Protein AF-A0A074YU65-F1 (afdb_monomer_lite)

Structure (mmCIF, N/CA/C/O backbone):
data_AF-A0A074YU65-F1
#
_entry.id   AF-A0A074YU65-F1
#
loop_
_atom_site.group_PDB
_atom_site.id
_atom_site.type_symbol
_atom_site.label_atom_id
_atom_site.label_alt_id
_atom_site.label_comp_id
_atom_site.label_asym_id
_atom_site.label_entity_id
_atom_site.label_seq_id
_atom_site.pdbx_PDB_ins_code
_atom_site.Cartn_x
_atom_site.Cartn_y
_atom_site.Cartn_z
_atom_site.occupancy
_atom_site.B_iso_or_equiv
_atom_site.auth_seq_id
_atom_site.auth_comp_id
_atom_site.auth_asym_id
_atom_site.auth_atom_id
_atom_site.pdbx_PDB_model_num
ATOM 1 N N . MET A 1 1 ? -92.605 -32.908 1.014 1.00 46.62 1 MET A N 1
ATOM 2 C CA . MET A 1 1 ? -91.802 -33.351 2.169 1.00 46.62 1 MET A CA 1
ATOM 3 C C . MET A 1 1 ? -90.557 -32.497 2.225 1.00 46.62 1 MET A C 1
ATOM 5 O O . MET A 1 1 ? -89.731 -32.659 1.346 1.00 46.62 1 MET A O 1
ATOM 9 N N . VAL A 1 2 ? -90.511 -31.562 3.167 1.00 45.78 2 VAL A N 1
ATOM 10 C CA . VAL A 1 2 ? -89.407 -31.225 4.083 1.00 45.78 2 VAL A CA 1
ATOM 11 C C . VAL A 1 2 ? -90.044 -30.144 4.959 1.00 45.78 2 VAL A C 1
ATOM 13 O O . VAL A 1 2 ? -90.353 -29.062 4.471 1.00 45.78 2 VAL A O 1
ATOM 16 N N . GLU A 1 3 ? -90.408 -30.496 6.190 1.00 51.78 3 GLU A N 1
ATOM 17 C CA . GLU A 1 3 ? -90.856 -29.512 7.175 1.00 51.78 3 GLU A CA 1
ATOM 18 C C . GLU A 1 3 ? -89.625 -28.737 7.647 1.00 51.78 3 GLU A C 1
ATOM 20 O O . GLU A 1 3 ? -88.670 -29.331 8.154 1.00 51.78 3 GLU A O 1
ATOM 25 N N . ASP A 1 4 ? -89.637 -27.419 7.460 1.00 54.22 4 ASP A N 1
ATOM 26 C CA . ASP A 1 4 ? -88.612 -26.524 7.987 1.00 54.22 4 ASP A CA 1
ATOM 27 C C . ASP A 1 4 ? -88.711 -26.486 9.519 1.00 54.22 4 ASP A C 1
ATOM 29 O O . ASP A 1 4 ? -89.463 -25.711 10.114 1.00 54.22 4 ASP A O 1
ATOM 33 N N . ALA A 1 5 ? -87.948 -27.354 10.183 1.00 60.00 5 ALA A N 1
ATOM 34 C CA . ALA A 1 5 ? -87.788 -27.327 11.628 1.00 60.00 5 ALA A CA 1
ATOM 35 C C . ALA A 1 5 ? -86.933 -26.112 12.025 1.00 60.00 5 ALA A C 1
ATOM 37 O O . ALA A 1 5 ? -85.701 -26.156 12.027 1.00 60.00 5 ALA A O 1
ATOM 38 N N . ALA A 1 6 ? -87.592 -25.009 12.376 1.00 60.19 6 ALA A N 1
ATOM 39 C CA . ALA A 1 6 ? -86.934 -23.836 12.938 1.00 60.19 6 ALA A CA 1
ATOM 40 C C . ALA A 1 6 ? -86.351 -24.162 14.329 1.00 60.19 6 ALA A C 1
ATOM 42 O O . ALA A 1 6 ? -87.057 -24.184 15.339 1.00 60.19 6 ALA A O 1
ATOM 43 N N . VAL A 1 7 ? -85.040 -24.408 14.396 1.00 63.91 7 VAL A N 1
ATOM 44 C CA . VAL A 1 7 ? -84.309 -24.592 15.658 1.00 63.91 7 VAL A CA 1
ATOM 45 C C . VAL A 1 7 ? -84.061 -23.224 16.297 1.00 63.91 7 VAL A C 1
ATOM 47 O O . VAL A 1 7 ? -83.196 -22.460 15.873 1.00 63.91 7 VAL A O 1
ATOM 50 N N . VAL A 1 8 ? -84.818 -22.903 17.348 1.00 67.06 8 VAL A N 1
ATOM 51 C CA . VAL A 1 8 ? -84.633 -21.666 18.120 1.00 67.06 8 VAL A CA 1
ATOM 52 C C . VAL A 1 8 ? -83.452 -21.833 19.081 1.00 67.06 8 VAL A C 1
ATOM 54 O O . VAL A 1 8 ? -83.586 -22.376 20.179 1.00 67.06 8 VAL A O 1
ATOM 57 N N . VAL A 1 9 ? -82.279 -21.341 18.683 1.00 61.12 9 VAL A N 1
ATOM 58 C CA . VAL A 1 9 ? -81.085 -21.295 19.539 1.00 61.12 9 VAL A CA 1
ATOM 59 C C . VAL A 1 9 ? -81.229 -20.147 20.544 1.00 61.12 9 VAL A C 1
ATOM 61 O O . VAL A 1 9 ? -81.031 -18.978 20.219 1.00 61.12 9 VAL A O 1
ATOM 64 N N . ARG A 1 10 ? -81.584 -20.464 21.795 1.00 67.19 10 ARG A N 1
ATOM 65 C CA . ARG A 1 10 ? -81.585 -19.483 22.892 1.00 67.19 10 ARG A CA 1
ATOM 66 C C . ARG A 1 10 ? -80.172 -19.314 23.443 1.00 67.19 10 ARG A C 1
ATOM 68 O O . ARG A 1 10 ? -79.689 -20.168 24.185 1.00 67.19 10 ARG A O 1
ATOM 75 N N . TYR A 1 11 ? -79.542 -18.184 23.133 1.00 57.31 11 TYR A N 1
ATOM 76 C CA . TYR A 1 11 ? -78.283 -17.787 23.758 1.00 57.31 11 TYR A CA 1
ATOM 77 C C . TYR A 1 11 ? -78.518 -17.530 25.252 1.00 57.31 11 TYR A C 1
ATOM 79 O O . TYR A 1 11 ? -79.199 -16.577 25.634 1.00 57.31 11 TYR A O 1
ATOM 87 N N . ARG A 1 12 ? -77.988 -18.403 26.115 1.00 68.44 12 ARG A N 1
ATOM 88 C CA . ARG A 1 12 ? -77.924 -18.123 27.553 1.00 68.44 12 ARG A CA 1
ATOM 89 C C . ARG A 1 12 ? -76.677 -17.280 27.810 1.00 68.44 12 ARG A C 1
ATOM 91 O O . ARG A 1 12 ? -75.594 -17.706 27.410 1.00 68.44 12 ARG A O 1
ATOM 98 N N . PRO A 1 13 ? -76.798 -16.111 28.459 1.00 71.38 13 PRO A N 1
ATOM 99 C CA . PRO A 1 13 ? -75.630 -15.312 28.794 1.00 71.38 13 PRO A CA 1
ATOM 100 C C . PRO A 1 13 ? -74.706 -16.125 29.706 1.00 71.38 13 PRO A C 1
ATOM 102 O O . PRO A 1 13 ? -75.169 -16.792 30.639 1.00 71.38 13 PRO A O 1
ATOM 105 N N . LEU A 1 14 ? -73.405 -16.090 29.412 1.00 72.00 14 LEU A N 1
ATOM 106 C CA . LEU A 1 14 ? -72.375 -16.683 30.260 1.00 72.00 14 LEU A CA 1
ATOM 107 C C . LEU A 1 14 ? -72.505 -16.083 31.658 1.00 72.00 14 LEU A C 1
ATOM 109 O O . LEU A 1 14 ? -72.391 -14.871 31.841 1.00 72.00 14 LEU A O 1
ATOM 113 N N . LYS A 1 15 ? -72.791 -16.939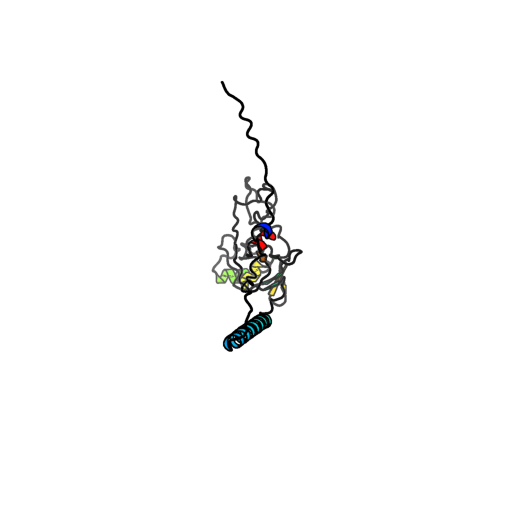 32.643 1.00 77.31 15 LYS A N 1
ATOM 114 C CA . LYS A 1 15 ? -72.835 -16.506 34.035 1.00 77.31 15 LYS A CA 1
ATOM 115 C C . LYS A 1 15 ? -71.437 -16.023 34.447 1.00 77.31 15 LYS A C 1
ATOM 117 O O . LYS A 1 15 ? -70.452 -16.650 34.051 1.00 77.31 15 LYS A O 1
ATOM 122 N N . PRO A 1 16 ? -71.340 -14.945 35.240 1.00 74.38 16 PRO A N 1
ATOM 123 C CA . PRO A 1 16 ? -70.058 -14.476 35.747 1.00 74.38 16 PRO A CA 1
ATOM 124 C C . PRO A 1 16 ? -69.417 -15.549 36.638 1.00 74.38 16 PRO A C 1
ATOM 126 O O . PRO A 1 16 ? -70.116 -16.374 37.232 1.00 74.38 16 PRO A O 1
ATOM 129 N N . ALA A 1 17 ? -68.085 -15.551 36.729 1.00 66.00 17 ALA A N 1
ATOM 130 C CA . ALA A 1 17 ? -67.323 -16.581 37.440 1.00 66.00 17 ALA A CA 1
ATOM 131 C C . ALA A 1 17 ? -67.736 -16.726 38.918 1.00 66.00 17 ALA A C 1
ATOM 133 O O . ALA A 1 17 ? -67.622 -17.809 39.488 1.00 66.00 17 ALA A O 1
ATOM 134 N N . GLU A 1 18 ? -68.269 -15.665 39.535 1.00 69.62 18 GLU A N 1
ATOM 135 C CA . GLU A 1 18 ? -68.795 -15.703 40.903 1.00 69.62 18 GLU A CA 1
ATOM 136 C C . GLU A 1 18 ? -70.017 -16.620 41.057 1.00 69.62 18 GLU A C 1
ATOM 138 O O . GLU A 1 18 ? -70.208 -17.204 42.120 1.00 69.62 18 GLU A O 1
ATOM 143 N N . ALA A 1 19 ? -70.818 -16.812 40.005 1.00 73.88 19 ALA A N 1
ATOM 144 C CA . ALA A 1 19 ? -72.044 -17.608 40.064 1.00 73.88 19 ALA A CA 1
ATOM 145 C C . ALA A 1 19 ? -71.796 -19.125 40.182 1.00 73.88 19 ALA A C 1
ATOM 147 O O . ALA A 1 19 ? -72.736 -19.875 40.443 1.00 73.88 19 ALA A O 1
ATOM 148 N N . PHE A 1 20 ? -70.555 -19.582 39.980 1.00 70.50 20 PHE A N 1
ATOM 149 C CA . PHE A 1 20 ? -70.154 -20.972 40.219 1.00 70.50 20 PHE A CA 1
ATOM 150 C C . PHE A 1 20 ? -69.934 -21.280 41.706 1.00 70.50 20 PHE A C 1
ATOM 152 O O . PHE A 1 20 ? -69.980 -22.444 42.099 1.00 70.50 20 PHE A O 1
ATOM 159 N N . PHE A 1 21 ? -69.725 -20.260 42.542 1.00 71.62 21 PHE A N 1
ATOM 160 C CA . PHE A 1 21 ? -69.411 -20.427 43.957 1.00 71.62 21 PHE A CA 1
ATOM 161 C C . PHE A 1 21 ? -70.602 -20.005 44.824 1.00 71.62 21 PHE A C 1
ATOM 163 O O . PHE A 1 21 ? -70.670 -18.873 45.297 1.00 71.62 21 PHE A O 1
ATOM 170 N N . LEU A 1 22 ? -71.529 -20.942 45.062 1.00 72.12 22 LEU A N 1
ATOM 171 C CA . LEU A 1 22 ? -72.760 -20.745 45.855 1.00 72.12 22 LEU A CA 1
ATOM 172 C C . LEU A 1 22 ? -72.525 -20.162 47.264 1.00 72.12 22 LEU A C 1
ATOM 174 O O . LEU A 1 22 ? -73.421 -19.532 47.819 1.00 72.12 22 LEU A O 1
ATOM 178 N N . HIS A 1 23 ? -71.328 -20.344 47.829 1.00 78.44 23 HIS A N 1
ATOM 179 C CA . HIS A 1 23 ? -70.959 -19.891 49.175 1.00 78.44 23 HIS A CA 1
ATOM 180 C C . HIS A 1 23 ? -69.737 -18.952 49.191 1.00 78.44 23 HIS A C 1
ATOM 182 O O . HIS A 1 23 ? -69.097 -18.788 50.225 1.00 78.44 23 HIS A O 1
ATOM 188 N N . GLY A 1 24 ? -69.411 -18.327 48.053 1.00 71.19 24 GLY A N 1
ATOM 189 C CA . GLY A 1 24 ? -68.202 -17.513 47.892 1.00 71.19 24 GLY A CA 1
ATOM 190 C C . GLY A 1 24 ? -66.977 -18.340 47.487 1.00 71.19 24 GLY A C 1
ATOM 191 O O . GLY A 1 24 ? -66.940 -19.561 47.646 1.00 71.19 24 GLY A O 1
ATOM 192 N N . ARG A 1 25 ? -65.975 -17.681 46.888 1.00 70.31 25 ARG A N 1
ATOM 193 C CA . ARG A 1 25 ? -64.744 -18.358 46.449 1.00 70.31 25 ARG A CA 1
ATOM 194 C C . ARG A 1 25 ? -64.008 -18.906 47.680 1.00 70.31 25 ARG A C 1
ATOM 196 O O . ARG A 1 25 ? -63.856 -18.157 48.647 1.00 70.31 25 ARG A O 1
ATOM 203 N N . PRO A 1 26 ? -63.511 -20.156 47.663 1.00 69.19 26 PRO A N 1
ATOM 204 C CA . PRO A 1 26 ? -62.623 -20.614 48.719 1.00 69.19 26 PRO A CA 1
ATOM 205 C C . PRO A 1 26 ? -61.408 -19.681 48.763 1.00 69.19 26 PRO A C 1
ATOM 207 O O . PRO A 1 26 ? -60.791 -19.410 47.730 1.00 69.19 26 PRO A O 1
ATOM 210 N N . LEU A 1 27 ? -61.085 -19.170 49.954 1.00 65.81 27 LEU A N 1
ATOM 211 C CA . LEU A 1 27 ? -59.876 -18.391 50.230 1.00 65.81 27 LEU A CA 1
ATOM 212 C C . LEU A 1 27 ? -58.661 -19.326 50.170 1.00 65.81 27 LEU A C 1
ATOM 214 O O . LEU A 1 27 ? -58.024 -19.625 51.175 1.00 65.81 27 LEU A O 1
ATOM 218 N N . VAL A 1 28 ? -58.359 -19.838 48.980 1.00 63.03 28 VAL A N 1
ATOM 219 C CA . VAL A 1 28 ? -57.058 -20.427 48.692 1.00 63.03 28 VAL A CA 1
ATOM 220 C C . VAL A 1 28 ? -56.138 -19.231 48.525 1.00 63.03 28 VAL A C 1
ATOM 222 O O . VAL A 1 28 ? -56.114 -18.619 47.458 1.00 63.03 28 VAL A O 1
ATOM 225 N N . ASP A 1 29 ? -55.455 -18.833 49.602 1.00 60.56 29 ASP A N 1
ATOM 226 C CA . ASP A 1 29 ? -54.340 -17.896 49.492 1.00 60.56 29 ASP A CA 1
ATOM 227 C C . ASP A 1 29 ? -53.373 -18.558 48.502 1.00 60.56 29 ASP A C 1
ATOM 229 O O . ASP A 1 29 ? -52.854 -19.639 48.811 1.00 60.56 29 ASP A O 1
ATOM 233 N N . PRO A 1 30 ? -53.217 -18.036 47.266 1.00 61.94 30 PRO A N 1
ATOM 234 C CA . PRO A 1 30 ? -52.284 -18.637 46.331 1.00 61.94 30 PRO A CA 1
ATOM 235 C C . PRO A 1 30 ? -50.961 -18.672 47.074 1.00 61.94 30 PRO A C 1
ATOM 237 O O . PRO A 1 30 ? -50.603 -17.663 47.682 1.00 61.94 30 PRO A O 1
ATOM 240 N N . HIS A 1 31 ? -50.274 -19.817 47.095 1.00 58.62 31 HIS A N 1
ATOM 241 C CA . HIS A 1 31 ? -48.931 -19.906 47.655 1.00 58.62 31 HIS A CA 1
ATOM 242 C C . HIS A 1 31 ? -48.054 -18.902 46.904 1.00 58.62 31 HIS A C 1
ATOM 244 O O . HIS A 1 31 ? -47.426 -19.220 45.898 1.00 58.62 31 HIS A O 1
ATOM 250 N N . ARG A 1 32 ? -48.063 -17.645 47.356 1.00 55.44 32 ARG A N 1
ATOM 251 C CA . ARG A 1 32 ? -47.203 -16.600 46.842 1.00 55.44 32 ARG A CA 1
ATOM 252 C C . ARG A 1 32 ? -45.815 -17.121 47.170 1.00 55.44 32 ARG A C 1
ATOM 254 O O . ARG A 1 32 ? -45.601 -17.466 48.338 1.00 55.44 32 ARG A O 1
ATOM 261 N N . PRO A 1 33 ? -44.894 -17.222 46.200 1.00 54.19 33 PRO A N 1
ATOM 262 C CA . PRO A 1 33 ? -43.511 -17.535 46.501 1.00 54.19 33 PRO A CA 1
ATOM 263 C C . PRO A 1 33 ? -42.970 -16.374 47.337 1.00 54.19 33 PRO A C 1
ATOM 265 O O . PRO A 1 33 ? -42.464 -15.377 46.833 1.00 54.19 33 PRO A O 1
ATOM 268 N N . ARG A 1 34 ? -43.178 -16.452 48.649 1.00 57.53 34 ARG A N 1
ATOM 269 C CA . ARG A 1 34 ? -42.568 -15.566 49.620 1.00 57.53 34 ARG A CA 1
ATOM 270 C C . ARG A 1 34 ? -41.121 -16.024 49.659 1.00 57.53 34 ARG A C 1
ATOM 272 O O . ARG A 1 34 ? -40.844 -17.147 50.075 1.00 57.53 34 ARG A O 1
ATOM 279 N N . LEU A 1 35 ? -40.223 -15.183 49.152 1.00 56.47 35 LEU A N 1
ATOM 280 C CA . LEU A 1 35 ? -38.780 -15.327 49.320 1.00 56.47 35 LEU A CA 1
ATOM 281 C C . LEU A 1 35 ? -38.482 -15.246 50.819 1.00 56.47 35 LEU A C 1
ATOM 283 O O . LEU A 1 35 ? -38.211 -14.186 51.376 1.00 56.47 35 LEU A O 1
ATOM 287 N N . TYR A 1 36 ? -38.631 -16.374 51.499 1.00 57.34 36 TYR A N 1
ATOM 288 C CA . TYR A 1 36 ? -38.221 -16.523 52.874 1.00 57.34 36 TYR A CA 1
ATOM 289 C C . TYR A 1 36 ? -36.706 -16.677 52.860 1.00 57.34 36 TYR A C 1
ATOM 291 O O . TYR A 1 36 ? -36.207 -17.758 52.582 1.00 57.34 36 TYR A O 1
ATOM 299 N N . LEU A 1 37 ? -35.992 -15.612 53.219 1.00 58.91 37 LEU A N 1
ATOM 300 C CA . LEU A 1 37 ? -34.597 -15.644 53.682 1.00 58.91 37 LEU A CA 1
ATOM 301 C C . LEU A 1 37 ? -34.469 -16.425 55.011 1.00 58.91 37 LEU A C 1
ATOM 303 O O . LEU A 1 37 ? -33.847 -15.965 55.964 1.00 58.91 37 LEU A O 1
ATOM 307 N N . SER A 1 38 ? -35.141 -17.573 55.141 1.00 61.19 38 SER A N 1
ATOM 308 C CA . SER A 1 38 ? -35.258 -18.302 56.407 1.00 61.19 38 SER A CA 1
ATOM 309 C C . SER A 1 38 ? -34.053 -19.193 56.674 1.00 61.19 38 SER A C 1
ATOM 311 O O . SER A 1 38 ? -33.767 -19.504 57.831 1.00 61.19 38 SER A O 1
ATOM 313 N N . ARG A 1 39 ? -33.320 -19.602 55.630 1.00 69.44 39 ARG A N 1
ATOM 314 C CA . ARG A 1 39 ? -32.130 -20.439 55.773 1.00 69.44 39 ARG A CA 1
ATOM 315 C C . ARG A 1 39 ? -30.887 -19.564 55.766 1.00 69.44 39 ARG A C 1
ATOM 317 O O . ARG A 1 39 ? -30.697 -18.734 54.885 1.00 69.44 39 ARG A O 1
ATOM 324 N N . ARG A 1 40 ? -29.968 -19.823 56.703 1.00 71.81 40 ARG A N 1
ATOM 325 C CA . ARG A 1 40 ? -28.644 -19.163 56.758 1.00 71.81 40 ARG A CA 1
ATOM 326 C C . ARG A 1 40 ? -27.870 -19.268 55.432 1.00 71.81 40 ARG A C 1
ATOM 328 O O . ARG A 1 40 ? -27.032 -18.423 55.140 1.00 71.81 40 ARG A O 1
ATOM 335 N N . PHE A 1 41 ? -28.182 -20.286 54.630 1.00 77.25 41 PHE A N 1
ATOM 336 C CA . PHE A 1 41 ? -27.615 -20.504 53.303 1.00 77.25 41 PHE A CA 1
ATOM 337 C C . PHE A 1 41 ? -28.095 -19.496 52.246 1.00 77.25 41 PHE A C 1
ATOM 339 O O . PHE A 1 41 ? -27.316 -19.157 51.363 1.00 77.25 41 PHE A O 1
ATOM 346 N N . ASP A 1 42 ? -29.317 -18.963 52.352 1.00 77.38 42 ASP A N 1
ATOM 347 C CA . ASP A 1 42 ? -29.850 -17.986 51.388 1.00 77.38 42 ASP A CA 1
ATOM 348 C C . ASP A 1 42 ? -29.106 -16.649 51.493 1.00 77.38 42 ASP A C 1
ATOM 350 O O . ASP A 1 42 ? -28.812 -16.003 50.488 1.00 77.38 42 ASP A O 1
ATOM 354 N N . PHE A 1 43 ? -28.724 -16.265 52.716 1.00 80.62 43 PHE A N 1
ATOM 355 C CA . PHE A 1 43 ? -27.880 -15.096 52.960 1.00 80.62 43 PHE A CA 1
ATOM 356 C C . PHE A 1 43 ? -26.481 -15.275 52.354 1.00 80.62 43 PHE A C 1
ATOM 358 O O . PHE A 1 43 ? -25.996 -14.386 51.659 1.00 80.62 43 PHE A O 1
ATOM 365 N N . LEU A 1 44 ? -25.854 -16.442 52.556 1.00 83.94 44 LEU A N 1
ATOM 366 C CA . LEU A 1 44 ? -24.557 -16.761 51.948 1.00 83.94 44 LEU A CA 1
ATOM 367 C C . LEU A 1 44 ? -24.628 -16.759 50.416 1.00 83.94 44 LEU A C 1
ATOM 369 O O . LEU A 1 44 ? -23.705 -16.276 49.765 1.00 83.94 44 LEU A O 1
ATOM 373 N N . LEU A 1 45 ? -25.727 -17.253 49.844 1.00 86.69 45 LEU A N 1
ATOM 374 C CA . LEU A 1 45 ? -25.944 -17.276 48.401 1.00 86.69 45 LEU A CA 1
ATOM 375 C C . LEU A 1 45 ? -26.097 -15.861 47.825 1.00 86.69 45 LEU A C 1
ATOM 377 O O . LEU A 1 45 ? -25.453 -15.541 46.830 1.00 86.69 45 LEU A O 1
ATOM 381 N N . LEU A 1 46 ? -26.869 -14.985 48.477 1.00 87.50 46 LEU A N 1
ATOM 382 C CA . LEU A 1 46 ? -26.984 -13.578 48.076 1.00 87.50 46 LEU A CA 1
ATOM 383 C C . LEU A 1 46 ? -25.653 -12.829 48.190 1.00 87.50 46 LEU A C 1
ATOM 385 O O . LEU A 1 46 ? -25.290 -12.092 47.276 1.00 87.50 46 LEU A O 1
ATOM 389 N N . VAL A 1 47 ? -24.901 -13.046 49.273 1.00 90.00 47 VAL A N 1
ATOM 390 C CA . VAL A 1 47 ? -23.561 -12.464 49.447 1.00 90.00 47 VAL A CA 1
ATOM 391 C C . VAL A 1 47 ? -22.600 -12.976 48.372 1.00 90.00 47 VAL A C 1
ATOM 393 O O . VAL A 1 47 ? -21.847 -12.188 47.808 1.00 90.00 47 VAL A O 1
ATOM 396 N N . GLY A 1 48 ? -22.658 -14.267 48.033 1.00 92.19 48 GLY A N 1
ATOM 397 C CA . GLY A 1 48 ? -21.862 -14.863 46.960 1.00 92.19 48 GLY A CA 1
ATOM 398 C C . GLY A 1 48 ? -22.183 -14.273 45.586 1.00 92.19 48 GLY A C 1
ATOM 399 O O . GLY A 1 48 ? -21.267 -13.913 44.849 1.00 92.19 48 GLY A O 1
ATOM 400 N N . ILE A 1 49 ? -23.468 -14.094 45.264 1.00 93.25 49 ILE A N 1
ATOM 401 C CA . ILE A 1 49 ? -23.899 -13.421 44.029 1.00 93.25 49 ILE A CA 1
ATOM 402 C C . ILE A 1 49 ? -23.364 -11.988 43.998 1.00 93.25 49 ILE A C 1
ATOM 404 O O . ILE A 1 49 ? -22.784 -11.569 42.997 1.00 93.25 49 ILE A O 1
ATOM 408 N N . LEU A 1 50 ? -23.497 -11.252 45.100 1.00 95.25 50 LEU A N 1
ATOM 409 C CA . LEU A 1 50 ? -23.057 -9.863 45.182 1.00 95.25 50 LEU A CA 1
ATOM 410 C C . LEU A 1 50 ? -21.532 -9.744 45.029 1.00 95.25 50 LEU A C 1
ATOM 412 O O . LEU A 1 50 ? -21.061 -8.922 44.248 1.00 95.25 50 LEU A O 1
ATOM 416 N N . LEU A 1 51 ? -20.761 -10.624 45.674 1.00 96.00 51 LEU A N 1
ATOM 417 C CA . LEU A 1 51 ? -19.310 -10.726 45.486 1.00 96.00 51 LEU A CA 1
ATOM 418 C C . LEU A 1 51 ? -18.935 -11.077 44.043 1.00 96.00 51 LEU A C 1
ATOM 420 O O . LEU A 1 51 ? -18.027 -10.462 43.490 1.00 96.00 51 LEU A O 1
ATOM 424 N N . SER A 1 52 ? -19.640 -12.021 43.414 1.00 95.62 52 SER A N 1
ATOM 425 C CA . SER A 1 52 ? -19.384 -12.391 42.017 1.00 95.62 52 SER A CA 1
ATOM 426 C C . SER A 1 52 ? -19.637 -11.225 41.058 1.00 95.62 52 SER A C 1
ATOM 428 O O . SER A 1 52 ? -18.855 -10.994 40.138 1.00 95.62 52 SER A O 1
ATOM 430 N N . PHE A 1 53 ? -20.676 -10.428 41.320 1.00 96.50 53 PHE A N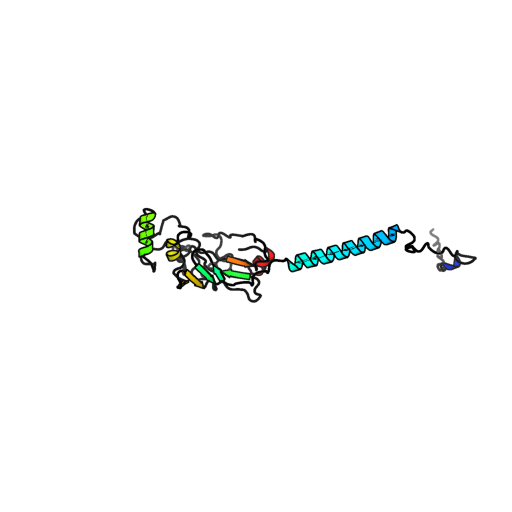 1
ATOM 431 C CA . PHE A 1 53 ? -21.005 -9.250 40.530 1.00 96.50 53 PHE A CA 1
ATOM 432 C C . PHE A 1 53 ? -19.958 -8.143 40.703 1.00 96.50 53 PHE A C 1
ATOM 434 O O . PHE A 1 53 ? -19.510 -7.551 39.723 1.00 96.50 53 PHE A O 1
ATOM 441 N N . MET A 1 54 ? -19.498 -7.915 41.936 1.00 96.81 54 MET A N 1
ATOM 442 C CA . MET A 1 54 ? -18.407 -6.978 42.216 1.00 96.81 54 MET A CA 1
ATOM 443 C C . MET A 1 54 ? -17.093 -7.416 41.559 1.00 96.81 54 MET A C 1
ATOM 445 O O . MET A 1 54 ? -16.390 -6.580 40.993 1.00 96.81 54 MET A O 1
ATOM 449 N N . ALA A 1 55 ? -16.777 -8.714 41.572 1.00 96.19 55 ALA A N 1
ATOM 450 C CA . ALA A 1 55 ? -15.604 -9.256 40.891 1.00 96.19 55 ALA A CA 1
ATOM 451 C C . ALA A 1 55 ? -15.695 -9.089 39.366 1.00 96.19 55 ALA A C 1
ATOM 453 O O . ALA A 1 55 ? -14.710 -8.708 38.736 1.00 96.19 55 ALA A O 1
ATOM 454 N N . LEU A 1 56 ? -16.875 -9.306 38.773 1.00 96.31 56 LEU A N 1
ATOM 455 C CA . LEU A 1 56 ? -17.117 -9.067 37.350 1.00 96.31 56 LEU A CA 1
ATOM 456 C C . LEU A 1 56 ? -16.913 -7.589 36.990 1.00 96.31 56 LEU A C 1
ATOM 458 O O . LEU A 1 56 ? -16.203 -7.287 36.034 1.00 96.31 56 LEU A O 1
ATOM 462 N N . LEU A 1 57 ? -17.481 -6.665 37.770 1.00 96.62 57 LEU A N 1
ATOM 463 C CA . LEU A 1 57 ? -17.292 -5.226 37.562 1.00 96.62 57 LEU A CA 1
ATOM 464 C C . LEU A 1 57 ? -15.820 -4.819 37.688 1.00 96.62 57 LEU A C 1
ATOM 466 O O . LEU A 1 57 ? -15.319 -4.081 36.841 1.00 96.62 57 LEU A O 1
ATOM 470 N N . ALA A 1 58 ? -15.117 -5.330 38.702 1.00 96.38 58 ALA A N 1
ATOM 471 C CA . ALA A 1 58 ? -13.689 -5.086 38.879 1.00 96.38 58 ALA A CA 1
ATOM 472 C C . ALA A 1 58 ? -12.868 -5.640 37.704 1.00 96.38 58 ALA A C 1
ATOM 474 O O . ALA A 1 58 ? -11.952 -4.972 37.232 1.00 96.38 58 ALA A O 1
ATOM 475 N N . HIS A 1 59 ? -13.218 -6.823 37.191 1.00 95.44 59 HIS A N 1
ATOM 476 C CA . HIS A 1 59 ? -12.561 -7.417 36.031 1.00 95.44 59 HIS A CA 1
ATOM 477 C C . HIS A 1 59 ? -12.800 -6.602 34.756 1.00 95.44 59 HIS A C 1
ATOM 479 O O . HIS A 1 59 ? -11.845 -6.290 34.054 1.00 95.44 59 HIS A O 1
ATOM 485 N N . VAL A 1 60 ? -14.042 -6.191 34.479 1.00 94.81 60 VAL A N 1
ATOM 486 C CA . VAL A 1 60 ? -14.367 -5.331 33.328 1.00 94.81 60 VAL A CA 1
ATOM 487 C C . VAL A 1 60 ? -13.627 -3.998 33.421 1.00 94.81 60 VAL A C 1
ATOM 489 O O . VAL A 1 60 ? -13.046 -3.553 32.434 1.00 94.81 60 VAL A O 1
ATOM 492 N N . LEU A 1 61 ? -13.588 -3.384 34.606 1.00 95.31 61 LEU A N 1
ATOM 493 C CA . LEU A 1 61 ? -12.837 -2.152 34.834 1.00 95.31 61 LEU A CA 1
ATOM 494 C C . LEU A 1 61 ? -11.340 -2.356 34.575 1.00 95.31 61 LEU A C 1
ATOM 496 O O . LEU A 1 61 ? -10.725 -1.548 33.886 1.00 95.31 61 LEU A O 1
ATOM 500 N N . LEU A 1 62 ? -10.761 -3.449 35.079 1.00 94.94 62 LEU A N 1
ATOM 501 C CA . LEU A 1 62 ? -9.357 -3.788 34.857 1.00 94.94 62 LEU A CA 1
ATOM 502 C C . LEU A 1 62 ? -9.069 -4.001 33.369 1.00 94.94 62 LEU A C 1
ATOM 504 O O . LEU A 1 62 ? -8.087 -3.461 32.868 1.00 94.94 62 LEU A O 1
ATOM 508 N N . VAL A 1 63 ? -9.932 -4.717 32.643 1.00 92.12 63 VAL A N 1
ATOM 509 C CA . VAL A 1 63 ? -9.815 -4.894 31.187 1.00 92.12 63 VAL A CA 1
ATOM 510 C C . VAL A 1 63 ? -9.840 -3.539 30.483 1.00 92.12 63 VAL A C 1
ATOM 512 O O . VAL A 1 63 ? -8.951 -3.265 29.690 1.00 92.12 63 VAL A O 1
ATOM 515 N N . ILE A 1 64 ? -10.787 -2.654 30.811 1.00 87.94 64 ILE A N 1
ATOM 516 C CA . ILE A 1 64 ? -10.877 -1.320 30.197 1.00 87.94 64 ILE A CA 1
ATOM 517 C C . ILE A 1 64 ? -9.620 -0.485 30.472 1.00 87.94 64 ILE A C 1
ATOM 519 O O . ILE A 1 64 ? -9.108 0.164 29.564 1.00 87.94 64 ILE A O 1
ATOM 523 N N . LEU A 1 65 ? -9.105 -0.517 31.704 1.00 89.00 65 LEU A N 1
ATOM 524 C CA . LEU A 1 65 ? -7.896 0.216 32.095 1.00 89.00 65 LEU A CA 1
ATOM 525 C C . LEU A 1 65 ? -6.617 -0.354 31.465 1.00 89.00 65 LEU A C 1
ATOM 527 O O . LEU A 1 65 ? -5.639 0.373 31.315 1.00 89.00 65 LEU A O 1
ATOM 531 N N . THR A 1 66 ? -6.617 -1.640 31.109 1.00 88.81 66 THR A N 1
ATOM 532 C CA . THR A 1 66 ? -5.479 -2.331 30.482 1.00 88.81 66 THR A CA 1
ATOM 533 C C . THR A 1 66 ? -5.591 -2.429 28.962 1.00 88.81 66 THR A C 1
ATOM 535 O O . THR A 1 66 ? -4.663 -2.931 28.325 1.00 88.81 66 THR A O 1
ATOM 538 N N . LEU A 1 67 ? -6.678 -1.928 28.357 1.00 80.56 67 LEU A N 1
ATOM 539 C CA . LEU A 1 67 ? -6.805 -1.861 26.904 1.00 80.56 67 LEU A CA 1
ATOM 540 C C . LEU A 1 67 ? -5.636 -1.044 26.331 1.00 80.56 67 LEU A C 1
ATOM 542 O O . LEU A 1 67 ? -5.400 0.086 26.772 1.00 80.56 67 LEU A O 1
ATOM 546 N N . PRO A 1 68 ? -4.908 -1.576 25.334 1.00 77.12 68 PRO A N 1
ATOM 547 C CA . PRO A 1 68 ? -3.867 -0.809 24.677 1.00 77.12 68 PRO A CA 1
ATOM 548 C C . PRO A 1 68 ? -4.492 0.430 24.037 1.00 77.12 68 PRO A C 1
ATOM 550 O O . PRO A 1 68 ? -5.540 0.354 23.390 1.00 77.12 68 PRO A O 1
ATOM 553 N N . ALA A 1 69 ? -3.839 1.580 24.203 1.00 76.31 69 ALA A N 1
ATOM 554 C CA . ALA A 1 69 ? -4.253 2.795 23.523 1.00 76.31 69 ALA A CA 1
ATOM 555 C C . ALA A 1 69 ? -4.242 2.541 22.009 1.00 76.31 69 ALA A C 1
ATOM 557 O O . ALA A 1 69 ? -3.193 2.271 21.422 1.00 76.31 69 ALA A O 1
ATOM 558 N N . THR A 1 70 ? -5.409 2.625 21.370 1.00 70.12 70 THR A N 1
ATOM 559 C CA . THR A 1 70 ? -5.488 2.556 19.911 1.00 70.12 70 THR A CA 1
ATOM 560 C C . THR A 1 70 ? -4.722 3.752 19.346 1.00 70.12 70 THR A C 1
ATOM 562 O O . THR A 1 70 ? -5.060 4.892 19.699 1.00 70.12 70 THR A O 1
ATOM 565 N N . PRO A 1 71 ? -3.692 3.543 18.507 1.00 70.81 71 PRO A N 1
ATOM 566 C CA . PRO A 1 71 ? -2.938 4.653 17.949 1.00 70.81 71 PRO A CA 1
ATOM 567 C C . PRO A 1 71 ? -3.880 5.556 17.151 1.00 70.81 71 PRO A C 1
ATOM 569 O O . PRO A 1 71 ? -4.807 5.086 16.488 1.00 70.81 71 PRO A O 1
ATOM 572 N N . LYS A 1 72 ? -3.649 6.872 17.214 1.00 75.69 72 LYS A N 1
ATOM 573 C CA . LYS A 1 72 ? -4.393 7.816 16.374 1.00 75.69 72 LYS A CA 1
ATOM 574 C C . LYS A 1 72 ? -4.157 7.446 14.912 1.00 75.69 72 LYS A C 1
ATOM 576 O O . LYS A 1 72 ? -3.021 7.195 14.515 1.00 75.69 72 LYS A O 1
ATOM 581 N N . SER A 1 73 ? -5.227 7.430 14.124 1.00 78.62 73 SER A N 1
ATOM 582 C CA . SER A 1 73 ? -5.166 7.122 12.698 1.00 78.62 73 SER A CA 1
ATOM 583 C C . SER A 1 73 ? -4.216 8.096 11.992 1.00 78.62 73 SER A C 1
ATOM 585 O O . SER A 1 73 ? -4.519 9.286 11.869 1.00 78.62 73 SER A O 1
ATOM 587 N N . SER A 1 74 ? -3.064 7.596 11.551 1.00 86.19 74 SER A N 1
ATOM 588 C CA . SER A 1 74 ? -2.102 8.352 10.752 1.00 86.19 74 SER A CA 1
ATOM 589 C C . SER A 1 74 ? -2.448 8.218 9.274 1.00 86.19 74 SER A C 1
ATOM 591 O O . SER A 1 74 ? -2.906 7.171 8.827 1.00 86.19 74 SER A O 1
ATOM 593 N N . ASN A 1 75 ? -2.233 9.279 8.504 1.00 89.50 75 ASN A N 1
ATOM 594 C CA . ASN A 1 75 ? -2.227 9.216 7.044 1.00 89.50 75 ASN A CA 1
ATOM 595 C C . ASN A 1 75 ? -0.839 8.880 6.472 1.00 89.50 75 ASN A C 1
ATOM 597 O O . ASN A 1 75 ? -0.709 8.741 5.260 1.00 89.50 75 ASN A O 1
ATOM 601 N N . TYR A 1 76 ? 0.178 8.756 7.325 1.00 90.06 76 TYR A N 1
ATOM 602 C CA . TYR A 1 76 ? 1.538 8.387 6.951 1.00 90.06 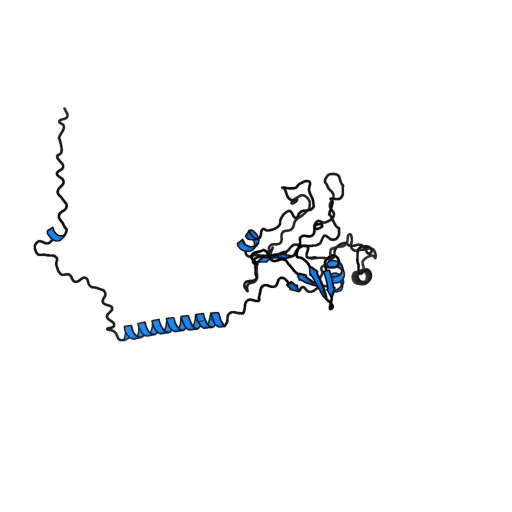76 TYR A CA 1
ATOM 603 C C . TYR A 1 76 ? 1.828 6.929 7.286 1.00 90.06 76 TYR A C 1
ATOM 605 O O . TYR A 1 76 ? 1.543 6.477 8.399 1.00 90.06 76 TYR A O 1
ATOM 613 N N . VAL A 1 77 ? 2.452 6.233 6.339 1.00 89.06 77 VAL A N 1
ATOM 614 C CA . VAL A 1 77 ? 2.999 4.886 6.505 1.00 89.06 77 VAL A CA 1
ATOM 615 C C . VAL A 1 77 ? 4.476 4.917 6.142 1.00 89.06 77 VAL A C 1
ATOM 617 O O . VAL A 1 77 ? 4.850 5.364 5.058 1.00 89.06 77 VAL A O 1
ATOM 620 N N . THR A 1 78 ? 5.314 4.428 7.048 1.00 87.81 78 THR A N 1
ATOM 621 C CA . THR A 1 78 ? 6.749 4.261 6.815 1.00 87.81 78 THR A CA 1
ATOM 622 C C . THR A 1 78 ? 7.007 2.849 6.305 1.00 87.81 78 THR A C 1
ATOM 624 O O . THR A 1 78 ? 6.690 1.871 6.978 1.00 87.81 78 THR A O 1
ATOM 627 N N . SER A 1 79 ? 7.568 2.751 5.103 1.00 84.19 79 SER A N 1
ATOM 628 C CA . SER A 1 79 ? 8.115 1.515 4.539 1.00 84.19 79 SER A CA 1
ATOM 629 C C . SER A 1 79 ? 9.641 1.501 4.675 1.00 84.19 79 SER A C 1
ATOM 631 O O . SER A 1 79 ? 10.236 2.473 5.137 1.00 84.19 79 SER A O 1
ATOM 633 N N . GLN A 1 80 ? 10.287 0.418 4.237 1.00 81.00 80 GLN A N 1
ATOM 634 C CA . GLN A 1 80 ? 11.753 0.325 4.208 1.00 81.00 80 GLN A CA 1
ATOM 635 C C . GLN A 1 80 ? 12.404 1.394 3.312 1.00 81.00 80 GLN A C 1
ATOM 637 O O . GLN A 1 80 ? 13.510 1.837 3.602 1.00 81.00 80 GLN A O 1
ATOM 642 N N . CYS A 1 81 ? 11.709 1.837 2.260 1.00 80.62 81 CYS A N 1
ATOM 643 C CA . CYS A 1 81 ? 12.247 2.778 1.277 1.00 80.62 81 CYS A CA 1
ATOM 644 C C . CYS A 1 81 ? 11.756 4.213 1.450 1.00 80.62 81 CYS A C 1
ATOM 646 O O . CYS A 1 81 ? 12.489 5.161 1.167 1.00 80.62 81 CYS A O 1
ATOM 648 N N . ALA A 1 82 ? 10.496 4.376 1.853 1.00 87.38 82 ALA A N 1
ATOM 649 C CA . ALA A 1 82 ? 9.813 5.657 1.782 1.00 87.38 82 ALA A CA 1
ATOM 650 C C . ALA A 1 82 ? 8.750 5.838 2.868 1.00 87.38 82 ALA A C 1
ATOM 652 O O . ALA A 1 82 ? 8.047 4.899 3.253 1.00 87.38 82 ALA A O 1
ATOM 653 N N . ASN A 1 83 ? 8.575 7.090 3.276 1.00 91.00 83 ASN A N 1
ATOM 654 C CA . ASN A 1 83 ? 7.406 7.578 3.986 1.00 91.00 83 ASN A CA 1
ATOM 655 C C . ASN A 1 83 ? 6.331 7.944 2.964 1.00 91.00 83 ASN A C 1
ATOM 657 O O . ASN A 1 83 ? 6.515 8.842 2.143 1.00 91.00 83 ASN A O 1
ATOM 661 N N . MET A 1 84 ? 5.201 7.254 3.015 1.00 91.50 84 MET A N 1
ATOM 662 C CA . MET A 1 84 ? 4.093 7.427 2.086 1.00 91.50 84 MET A CA 1
ATOM 663 C C . MET A 1 84 ? 2.939 8.122 2.785 1.00 91.50 84 MET A C 1
ATOM 665 O O . MET A 1 84 ? 2.496 7.685 3.845 1.00 91.50 84 MET A O 1
ATOM 669 N N . GLU A 1 85 ? 2.426 9.183 2.172 1.00 93.44 85 GLU A N 1
ATOM 670 C CA . GLU A 1 85 ? 1.245 9.884 2.653 1.00 93.44 85 GLU A CA 1
ATOM 671 C C . GLU A 1 85 ? 0.015 9.539 1.809 1.00 93.44 85 GLU A C 1
ATOM 673 O O . GLU A 1 85 ? -0.058 9.868 0.622 1.00 93.44 85 GLU A O 1
ATOM 678 N N . GLY A 1 86 ? -0.964 8.902 2.444 1.00 93.25 86 GLY A N 1
ATOM 679 C CA . GLY A 1 86 ? -2.248 8.552 1.854 1.00 93.25 86 GLY A CA 1
ATOM 680 C C . GLY A 1 86 ? -3.319 9.621 2.070 1.00 93.25 86 GLY A C 1
ATOM 681 O O . GLY A 1 86 ? -3.110 10.652 2.719 1.00 93.25 86 GLY A O 1
ATOM 682 N N . LEU A 1 87 ? -4.503 9.362 1.521 1.00 94.38 87 LEU A N 1
ATOM 683 C CA . LEU A 1 87 ? -5.685 10.204 1.670 1.00 94.38 87 LEU A CA 1
ATOM 684 C C . LEU A 1 87 ? -6.781 9.460 2.433 1.00 94.38 87 LEU A C 1
ATOM 686 O O . LEU A 1 87 ? -7.217 8.387 2.020 1.00 94.38 87 LEU A O 1
ATOM 690 N N . TRP A 1 88 ? -7.254 10.064 3.521 1.00 93.00 88 TRP A N 1
ATOM 691 C CA . TRP A 1 88 ? -8.478 9.633 4.188 1.00 93.00 88 TRP A CA 1
ATOM 692 C C . TRP A 1 88 ? -9.702 10.080 3.401 1.00 93.00 88 TRP A C 1
ATOM 694 O O . TRP A 1 88 ? -9.740 11.194 2.870 1.00 93.00 88 TRP A O 1
ATOM 704 N N . ASN A 1 89 ? -10.734 9.247 3.392 1.00 92.12 89 ASN A N 1
ATOM 705 C CA . ASN A 1 89 ? -12.045 9.688 2.955 1.00 92.12 89 ASN A CA 1
ATOM 706 C C . ASN A 1 89 ? -12.659 10.708 3.940 1.00 92.12 89 ASN A C 1
ATOM 708 O O . ASN A 1 89 ? -12.126 10.967 5.023 1.00 92.12 89 ASN A O 1
ATOM 712 N N . LYS A 1 90 ? -13.792 11.315 3.561 1.00 90.88 90 LYS A N 1
ATOM 713 C CA . LYS A 1 90 ? -14.437 12.390 4.345 1.00 90.88 90 LYS A CA 1
ATOM 714 C C . LYS A 1 90 ? -14.763 11.965 5.780 1.00 90.88 90 LYS A C 1
ATOM 716 O O . LYS A 1 90 ? -14.665 12.773 6.697 1.00 90.88 90 LYS A O 1
ATOM 721 N N . GLU A 1 91 ? -15.112 10.697 5.957 1.00 90.38 91 GLU A N 1
ATOM 722 C CA . GLU A 1 91 ? -15.505 10.097 7.234 1.00 90.38 91 GLU A CA 1
ATOM 723 C C . GLU A 1 91 ? -14.309 9.596 8.059 1.00 90.38 91 GLU A C 1
ATOM 725 O O . GLU A 1 91 ? -14.490 9.169 9.197 1.00 90.38 91 GLU A O 1
ATOM 730 N N . LYS A 1 92 ? -13.084 9.659 7.512 1.00 89.56 92 LYS A N 1
ATOM 731 C CA . LYS A 1 92 ? -11.844 9.146 8.119 1.00 89.56 92 LYS A CA 1
ATOM 732 C C . LYS A 1 92 ? -11.919 7.673 8.534 1.00 89.56 92 LYS A C 1
ATOM 734 O O . LYS A 1 92 ? -11.332 7.277 9.538 1.00 89.56 92 LYS A O 1
ATOM 739 N N . ASN A 1 93 ? -12.637 6.860 7.766 1.00 91.50 93 ASN A N 1
ATOM 740 C CA . ASN A 1 93 ? -12.793 5.428 8.023 1.00 91.50 93 ASN A CA 1
ATOM 741 C C . ASN A 1 93 ? -12.047 4.552 6.994 1.00 91.50 93 ASN A C 1
ATOM 743 O O . ASN A 1 93 ? -11.729 3.405 7.310 1.00 91.50 93 ASN A O 1
ATOM 747 N N . VAL A 1 94 ? -11.692 5.105 5.827 1.00 93.62 94 VAL A N 1
ATOM 748 C CA . VAL A 1 94 ? -10.896 4.442 4.781 1.00 93.62 94 VAL A CA 1
ATOM 749 C C . VAL A 1 94 ? -9.713 5.321 4.375 1.00 93.62 94 VAL A C 1
ATOM 751 O O . VAL A 1 94 ? -9.887 6.496 4.041 1.00 93.62 94 VAL A O 1
ATOM 754 N N . LEU A 1 95 ? -8.513 4.742 4.397 1.00 93.88 95 LEU A N 1
ATOM 755 C CA . LEU A 1 95 ? -7.257 5.348 3.957 1.00 93.88 95 LEU A CA 1
ATOM 756 C C . LEU A 1 95 ? -6.838 4.746 2.619 1.00 93.88 95 LEU A C 1
ATOM 758 O O . LEU A 1 95 ? -6.787 3.524 2.482 1.00 93.88 95 LEU A O 1
ATOM 762 N N . ARG A 1 96 ? -6.511 5.602 1.649 1.00 93.31 96 ARG A N 1
ATOM 763 C CA . ARG A 1 96 ? -6.099 5.189 0.305 1.00 93.31 96 ARG A CA 1
ATOM 764 C C . ARG A 1 96 ? -4.694 5.660 -0.034 1.00 93.31 96 ARG A C 1
ATOM 766 O O . ARG A 1 96 ? -4.349 6.819 0.213 1.00 93.31 96 ARG A O 1
ATOM 773 N N . PHE A 1 97 ? -3.929 4.776 -0.657 1.00 92.19 97 PHE A N 1
ATOM 774 C CA . PHE A 1 97 ? -2.643 5.060 -1.276 1.00 92.19 97 PHE A CA 1
ATOM 775 C C . PHE A 1 97 ? -2.731 4.709 -2.753 1.00 92.19 97 PHE A C 1
ATOM 777 O O . PHE A 1 97 ? -3.193 3.629 -3.105 1.00 92.19 97 PHE A O 1
ATOM 784 N N . TRP A 1 98 ? -2.289 5.628 -3.600 1.00 88.56 98 TRP A N 1
ATOM 785 C CA . TRP A 1 98 ? -2.375 5.479 -5.047 1.00 88.56 98 TRP A CA 1
ATOM 786 C C . TRP A 1 98 ? -0.997 5.342 -5.678 1.00 88.56 98 TRP A C 1
ATOM 788 O O . TRP A 1 98 ? -0.131 6.182 -5.415 1.00 88.56 98 TRP A O 1
ATOM 798 N N . ALA A 1 99 ? -0.849 4.370 -6.577 1.00 85.31 99 ALA A N 1
ATOM 799 C CA . ALA A 1 99 ? 0.357 4.052 -7.332 1.00 85.31 99 ALA A CA 1
ATOM 800 C C . ALA A 1 99 ? 1.599 3.860 -6.440 1.00 85.31 99 ALA A C 1
ATOM 802 O O . ALA A 1 99 ? 2.633 4.501 -6.631 1.00 85.31 99 ALA A O 1
ATOM 803 N N . VAL A 1 100 ? 1.481 2.985 -5.441 1.00 88.50 100 VAL A N 1
ATOM 804 C CA . VAL A 1 100 ? 2.603 2.533 -4.610 1.00 88.50 100 VAL A CA 1
ATOM 805 C C . VAL A 1 100 ? 3.463 1.571 -5.435 1.00 88.50 100 VAL A C 1
ATOM 807 O O . VAL A 1 100 ? 2.941 0.551 -5.884 1.00 88.50 100 VAL A O 1
ATOM 810 N N . PRO A 1 101 ? 4.757 1.844 -5.662 1.00 86.81 101 PRO A N 1
ATOM 811 C CA . PRO A 1 101 ? 5.606 0.952 -6.437 1.00 86.81 101 PRO A CA 1
ATOM 812 C C . PRO A 1 101 ? 5.901 -0.326 -5.645 1.00 86.81 101 PRO A C 1
ATOM 814 O O . PRO A 1 101 ? 6.329 -0.276 -4.491 1.00 86.81 101 PRO A O 1
ATOM 817 N N . TYR A 1 102 ? 5.678 -1.481 -6.274 1.00 86.25 102 TYR A N 1
ATOM 818 C CA . TYR A 1 102 ? 5.998 -2.789 -5.684 1.00 86.25 102 TYR A CA 1
ATOM 819 C C . TYR A 1 102 ? 7.273 -3.408 -6.271 1.00 86.25 102 TYR A C 1
ATOM 821 O O . TYR A 1 102 ? 7.842 -4.336 -5.693 1.00 86.25 102 TYR A O 1
ATOM 829 N N . ALA A 1 103 ? 7.718 -2.903 -7.421 1.00 86.38 103 ALA A N 1
ATOM 830 C CA . ALA A 1 103 ? 8.912 -3.342 -8.121 1.00 86.38 103 ALA A CA 1
ATOM 831 C C . ALA A 1 103 ? 9.588 -2.154 -8.808 1.00 86.38 103 ALA A C 1
ATOM 833 O O . ALA A 1 103 ? 8.980 -1.106 -9.026 1.00 86.38 103 ALA A O 1
ATOM 834 N N . VAL A 1 104 ? 10.856 -2.340 -9.158 1.00 84.50 104 VAL A N 1
ATOM 835 C CA . VAL A 1 104 ? 11.609 -1.370 -9.955 1.00 84.50 104 VAL A CA 1
ATOM 836 C C . VAL A 1 104 ? 11.040 -1.371 -11.372 1.00 84.50 104 VAL A C 1
ATOM 838 O O . VAL A 1 104 ? 10.968 -2.447 -11.978 1.00 84.50 104 VAL A O 1
ATOM 841 N N . PRO A 1 105 ? 10.630 -0.211 -11.910 1.00 80.94 105 PRO A N 1
ATOM 842 C CA . PRO A 1 105 ? 10.089 -0.142 -13.259 1.00 80.94 105 PRO A CA 1
ATOM 843 C C . PRO A 1 105 ? 11.138 -0.562 -14.306 1.00 80.94 105 PRO A C 1
ATOM 845 O O . PRO A 1 105 ? 12.338 -0.409 -14.070 1.00 80.94 105 PRO A O 1
ATOM 848 N N . PRO A 1 106 ? 10.720 -1.087 -15.472 1.00 82.62 106 PRO A N 1
ATOM 849 C CA . PRO A 1 106 ? 11.601 -1.467 -16.579 1.00 82.62 106 PRO A CA 1
ATOM 850 C C . PRO A 1 106 ? 12.179 -0.239 -17.311 1.00 82.62 106 PRO A C 1
ATOM 852 O O . PRO A 1 106 ? 11.998 -0.078 -18.512 1.00 82.62 106 PRO A O 1
ATOM 855 N N . VAL A 1 107 ? 12.874 0.629 -16.577 1.00 76.81 107 VAL A N 1
ATOM 856 C CA . VAL A 1 107 ? 13.404 1.914 -17.049 1.00 76.81 107 VAL A CA 1
ATOM 857 C C . VAL A 1 107 ? 14.705 1.766 -17.823 1.00 76.81 107 VAL A C 1
ATOM 859 O O . VAL A 1 107 ? 15.520 0.863 -17.589 1.00 76.81 107 VAL A O 1
ATOM 862 N N . THR A 1 108 ? 14.921 2.703 -18.737 1.00 77.31 108 THR A N 1
ATOM 863 C CA . THR A 1 108 ? 16.196 2.902 -19.422 1.00 77.31 108 THR A CA 1
ATOM 864 C C . THR A 1 108 ? 17.059 3.927 -18.690 1.00 77.31 108 THR A C 1
ATOM 866 O O . THR A 1 108 ? 16.582 4.750 -17.911 1.00 77.31 108 THR A O 1
ATOM 869 N N . LYS A 1 109 ? 18.365 3.916 -18.966 1.00 74.19 109 LYS A N 1
ATOM 870 C CA . LYS A 1 109 ? 19.337 4.826 -18.337 1.00 74.19 109 LYS A CA 1
ATOM 871 C C . LYS A 1 109 ? 19.016 6.318 -18.527 1.00 74.19 109 LYS A C 1
ATOM 873 O O . LYS A 1 109 ? 19.429 7.135 -17.712 1.00 74.19 109 LYS A O 1
ATOM 878 N N . ASN A 1 110 ? 18.299 6.669 -19.593 1.00 73.25 110 ASN A N 1
ATOM 879 C CA . ASN A 1 110 ? 17.935 8.054 -19.899 1.00 73.25 110 ASN A CA 1
ATOM 880 C C . ASN A 1 110 ? 16.689 8.531 -19.137 1.00 73.25 110 ASN A C 1
ATOM 882 O O . ASN A 1 110 ? 16.407 9.725 -19.137 1.00 73.25 110 ASN A O 1
ATOM 886 N N . GLU A 1 111 ? 15.939 7.614 -18.525 1.00 71.94 111 GLU A N 1
ATOM 887 C CA . GLU A 1 111 ? 14.665 7.891 -17.850 1.00 71.94 111 GLU A CA 1
ATOM 888 C C . GLU A 1 111 ? 14.816 7.998 -16.328 1.00 71.94 111 GLU A C 1
ATOM 890 O O . GLU A 1 111 ? 13.864 8.374 -15.654 1.00 71.94 111 GLU A O 1
ATOM 895 N N . VAL A 1 112 ? 15.992 7.682 -15.776 1.00 74.62 112 VAL A N 1
ATOM 896 C CA . VAL A 1 112 ? 16.240 7.722 -14.329 1.00 74.62 112 VAL A CA 1
ATOM 897 C C . VAL A 1 112 ? 16.947 9.002 -13.898 1.00 74.62 112 VAL A C 1
ATOM 899 O O . VAL A 1 112 ? 17.906 9.443 -14.536 1.00 74.62 112 VAL A O 1
ATOM 902 N N . SER A 1 113 ? 16.568 9.541 -12.739 1.00 73.81 113 SER A N 1
ATOM 903 C CA . SER A 1 113 ? 17.300 10.660 -12.129 1.00 73.81 113 SER A CA 1
ATOM 904 C C . SER A 1 113 ? 18.659 10.241 -11.552 1.00 73.81 113 SER A C 1
ATOM 906 O O . SER A 1 113 ? 19.553 11.073 -11.392 1.00 73.81 113 SER A O 1
ATOM 908 N N . PHE A 1 114 ? 18.846 8.945 -11.267 1.00 78.12 114 PHE A N 1
ATOM 909 C CA . PHE A 1 114 ? 20.048 8.396 -10.626 1.00 78.12 114 PHE A CA 1
ATOM 910 C C . PHE A 1 114 ? 20.726 7.312 -11.484 1.00 78.12 114 PHE A C 1
ATOM 912 O O . PHE A 1 114 ? 20.743 6.138 -11.106 1.00 78.12 114 PHE A O 1
ATOM 919 N N . PRO A 1 115 ? 21.345 7.676 -12.623 1.00 78.62 115 PRO A N 1
ATOM 920 C CA . PRO A 1 115 ? 21.977 6.708 -13.522 1.00 78.62 115 PRO A CA 1
ATOM 921 C C . PRO A 1 115 ? 23.153 5.963 -12.874 1.00 78.62 115 PRO A C 1
ATOM 923 O O . PRO A 1 115 ? 23.447 4.838 -13.263 1.00 78.62 115 PRO A O 1
ATOM 926 N N . HIS A 1 116 ? 23.806 6.553 -11.866 1.00 81.69 116 HIS A N 1
ATOM 927 C CA . HIS A 1 116 ? 24.897 5.903 -11.134 1.00 81.69 116 HIS A CA 1
ATOM 928 C C . HIS A 1 116 ? 24.441 4.652 -10.375 1.00 81.69 116 HIS A C 1
ATOM 930 O O . HIS A 1 116 ? 25.112 3.629 -10.438 1.00 81.69 116 HIS A O 1
ATOM 936 N N . VAL A 1 117 ? 23.256 4.706 -9.761 1.00 82.19 117 VAL A N 1
ATOM 937 C CA . VAL A 1 117 ? 22.671 3.574 -9.026 1.00 82.19 117 VAL A CA 1
ATOM 938 C C . VAL A 1 117 ? 22.367 2.408 -9.969 1.00 82.19 117 VAL A C 1
ATOM 940 O O . VAL A 1 117 ? 22.464 1.247 -9.578 1.00 82.19 117 VAL A O 1
ATOM 943 N N . MET A 1 118 ? 22.045 2.695 -11.236 1.00 80.88 118 MET A N 1
ATOM 944 C CA . MET A 1 118 ? 21.828 1.637 -12.221 1.00 80.88 118 MET A CA 1
ATOM 945 C C . MET A 1 118 ? 23.094 0.841 -12.535 1.00 80.88 118 MET A C 1
ATOM 947 O O . MET A 1 118 ? 22.993 -0.362 -12.752 1.00 80.88 118 MET A O 1
ATOM 951 N N . TYR A 1 119 ? 24.268 1.479 -12.541 1.00 82.06 119 TYR A N 1
ATOM 952 C CA . TYR A 1 119 ? 25.529 0.769 -12.769 1.00 82.06 119 TYR A CA 1
ATOM 953 C C . TYR A 1 119 ? 25.899 -0.143 -11.602 1.00 82.06 119 TYR A C 1
ATOM 955 O O . TYR A 1 119 ? 26.374 -1.255 -11.815 1.00 82.06 119 TYR A O 1
ATOM 963 N N . ASP A 1 120 ? 25.655 0.300 -10.368 1.00 82.69 120 ASP A N 1
ATOM 964 C CA . ASP A 1 120 ? 25.932 -0.513 -9.181 1.00 82.69 120 ASP A CA 1
ATOM 965 C C . ASP A 1 120 ? 25.084 -1.795 -9.196 1.00 82.69 120 ASP A C 1
ATOM 967 O O . ASP A 1 120 ? 25.574 -2.897 -8.935 1.00 82.69 120 ASP A O 1
ATOM 971 N N . ILE A 1 121 ? 23.816 -1.669 -9.596 1.00 80.56 121 ILE A N 1
ATOM 972 C CA . ILE A 1 121 ? 22.908 -2.802 -9.779 1.00 80.56 121 ILE A CA 1
ATOM 973 C C . ILE A 1 121 ? 23.333 -3.674 -10.968 1.00 80.56 121 ILE A C 1
ATOM 975 O O . ILE A 1 121 ? 23.352 -4.901 -10.833 1.00 80.56 121 ILE A O 1
ATOM 979 N N . SER A 1 122 ? 23.674 -3.087 -12.124 1.00 82.69 122 SER A N 1
ATOM 980 C CA . SER A 1 122 ? 24.071 -3.868 -13.304 1.00 82.69 122 SER A CA 1
ATOM 981 C C . SER A 1 122 ? 25.324 -4.696 -13.027 1.00 82.69 122 SER A C 1
ATOM 983 O O . SER A 1 122 ? 25.344 -5.887 -13.341 1.00 82.69 122 SER A O 1
ATOM 985 N N . ALA A 1 123 ? 26.302 -4.122 -12.323 1.00 83.56 123 ALA A N 1
ATOM 986 C CA . ALA A 1 123 ? 27.496 -4.820 -11.861 1.00 83.56 123 ALA A CA 1
ATOM 987 C C . ALA A 1 123 ? 27.169 -5.944 -10.862 1.00 83.56 123 ALA A C 1
ATOM 989 O O . ALA A 1 123 ? 27.681 -7.056 -10.989 1.00 83.56 123 ALA A O 1
ATOM 990 N N . LYS A 1 124 ? 26.286 -5.685 -9.888 1.00 83.62 124 LYS A N 1
ATOM 991 C CA . LYS A 1 124 ? 25.898 -6.653 -8.847 1.00 83.62 124 LYS A CA 1
ATOM 992 C C . LYS A 1 124 ? 25.150 -7.867 -9.407 1.00 83.62 124 LYS A C 1
ATOM 994 O O . LYS A 1 124 ? 25.340 -8.977 -8.914 1.00 83.62 124 LYS A O 1
ATOM 999 N N . TYR A 1 125 ? 24.322 -7.672 -10.432 1.00 78.19 125 TYR A N 1
ATOM 1000 C CA . TYR A 1 125 ? 23.466 -8.718 -11.007 1.00 78.19 125 TYR A CA 1
ATOM 1001 C C . TYR A 1 125 ? 23.913 -9.200 -12.394 1.00 78.19 125 TYR A C 1
ATOM 1003 O O . TYR A 1 125 ? 23.200 -9.980 -13.026 1.00 78.19 125 TYR A O 1
ATOM 1011 N N . ASN A 1 126 ? 25.099 -8.780 -12.847 1.00 81.56 126 ASN A N 1
ATOM 1012 C CA . ASN A 1 126 ? 25.673 -9.122 -14.150 1.00 81.56 126 ASN A CA 1
ATOM 1013 C C . ASN A 1 126 ? 24.702 -8.846 -15.318 1.00 81.56 126 ASN A C 1
ATOM 1015 O O . ASN A 1 126 ? 24.480 -9.688 -16.191 1.00 81.56 126 ASN A O 1
ATOM 1019 N N . LEU A 1 127 ? 24.066 -7.674 -15.280 1.00 80.94 127 LEU A N 1
ATOM 1020 C CA . LEU A 1 127 ? 23.131 -7.208 -16.302 1.00 80.94 127 LEU A CA 1
ATOM 1021 C C . LEU A 1 127 ? 23.880 -6.388 -17.352 1.00 80.94 127 LEU A C 1
ATOM 1023 O O . LEU A 1 127 ? 24.881 -5.741 -17.058 1.00 80.94 127 LEU A O 1
ATOM 1027 N N . THR A 1 128 ? 23.371 -6.379 -18.582 1.00 77.62 128 THR A N 1
ATOM 1028 C CA . THR A 1 128 ? 23.923 -5.531 -19.642 1.00 77.62 128 THR A CA 1
ATOM 1029 C C . THR A 1 128 ? 23.631 -4.060 -19.368 1.00 77.62 128 THR A C 1
ATOM 1031 O O . THR A 1 128 ? 22.488 -3.698 -19.079 1.00 77.62 128 THR A O 1
ATOM 1034 N N . ASP A 1 129 ? 24.633 -3.203 -19.546 1.00 65.94 129 ASP A N 1
ATOM 1035 C CA . ASP A 1 129 ? 24.471 -1.756 -19.439 1.00 65.94 129 ASP A CA 1
ATOM 1036 C C . ASP A 1 129 ? 23.548 -1.239 -20.553 1.00 65.94 129 ASP A C 1
ATOM 1038 O O . ASP A 1 129 ? 23.905 -1.207 -21.730 1.00 65.94 129 ASP A O 1
ATOM 1042 N N . GLY A 1 130 ? 22.326 -0.852 -20.188 1.00 68.00 130 GLY A N 1
ATOM 1043 C CA . GLY A 1 130 ? 21.329 -0.378 -21.155 1.00 68.00 130 GLY A CA 1
ATOM 1044 C C . GLY A 1 130 ? 19.937 -0.123 -20.579 1.00 68.00 130 GLY A C 1
ATOM 1045 O O . GLY A 1 130 ? 19.154 0.613 -21.177 1.00 68.00 130 GLY A O 1
ATOM 1046 N N . GLY A 1 131 ? 19.639 -0.669 -19.401 1.00 77.12 131 GLY A N 1
ATOM 1047 C CA . GLY A 1 131 ? 18.349 -0.521 -18.731 1.00 77.12 131 GLY A CA 1
ATOM 1048 C C . GLY A 1 131 ? 17.819 -1.853 -18.218 1.00 77.12 131 GLY A C 1
ATOM 1049 O O . GLY A 1 131 ? 18.447 -2.892 -18.407 1.00 77.12 131 GLY A O 1
ATOM 1050 N N . TYR A 1 132 ? 16.644 -1.824 -17.595 1.00 80.75 132 TYR A N 1
ATOM 1051 C CA . TYR A 1 132 ? 15.982 -3.024 -17.065 1.00 80.75 132 TYR A CA 1
ATOM 1052 C C . TYR A 1 132 ? 14.822 -3.513 -17.928 1.00 80.75 132 TYR A C 1
ATOM 1054 O O . TYR A 1 132 ? 14.097 -4.435 -17.547 1.00 80.75 132 TYR A O 1
ATOM 1062 N N . ARG A 1 133 ? 14.640 -2.927 -19.114 1.00 83.88 133 ARG A N 1
ATOM 1063 C CA . ARG A 1 133 ? 13.652 -3.410 -20.077 1.00 83.88 133 ARG A CA 1
ATOM 1064 C C . ARG A 1 133 ? 13.979 -4.854 -20.468 1.00 83.88 133 ARG A C 1
ATOM 1066 O O . ARG A 1 133 ? 15.135 -5.178 -20.721 1.00 83.88 133 ARG A O 1
ATOM 1073 N N . TRP A 1 134 ? 12.953 -5.704 -20.515 1.00 83.75 134 TRP A N 1
ATOM 1074 C CA . TRP A 1 134 ? 13.046 -7.147 -20.813 1.00 83.75 134 TRP A CA 1
ATOM 1075 C C . TRP A 1 134 ? 13.712 -8.018 -19.743 1.00 83.75 134 TRP A C 1
ATOM 1077 O O . TRP A 1 134 ? 13.818 -9.230 -19.931 1.00 83.75 134 TRP A O 1
ATOM 1087 N N . PHE A 1 135 ? 14.103 -7.445 -18.606 1.00 83.62 135 PHE A N 1
ATOM 1088 C CA . PHE A 1 135 ? 14.564 -8.219 -17.461 1.00 83.62 135 PHE A CA 1
ATOM 1089 C C . PHE A 1 135 ? 13.411 -8.559 -16.521 1.00 83.62 135 PHE A C 1
ATOM 1091 O O . PHE A 1 135 ? 12.366 -7.904 -16.491 1.00 83.62 135 PHE A O 1
ATOM 1098 N N . LYS A 1 136 ? 13.604 -9.618 -15.731 1.00 83.75 136 LYS A N 1
ATOM 1099 C CA . LYS A 1 136 ? 12.680 -9.958 -14.651 1.00 83.75 136 LYS A CA 1
ATOM 1100 C C . LYS A 1 136 ? 12.621 -8.793 -13.661 1.00 83.75 136 LYS A C 1
ATOM 1102 O O . LYS A 1 136 ? 13.657 -8.261 -13.272 1.00 83.75 136 LYS A O 1
ATOM 1107 N N . THR A 1 137 ? 11.411 -8.447 -13.229 1.00 80.38 137 THR A N 1
ATOM 1108 C CA . THR A 1 137 ? 11.184 -7.387 -12.243 1.00 80.38 137 THR A CA 1
ATOM 1109 C C . THR A 1 137 ? 11.959 -7.663 -10.962 1.00 80.38 137 THR A C 1
ATOM 1111 O O . THR A 1 137 ? 11.918 -8.779 -10.431 1.00 80.38 137 THR A O 1
ATOM 1114 N N . MET A 1 138 ? 12.618 -6.634 -10.448 1.00 77.31 138 MET A N 1
ATOM 1115 C CA . MET A 1 138 ? 13.359 -6.692 -9.195 1.00 77.31 138 MET A CA 1
ATOM 1116 C C . MET A 1 138 ? 12.508 -6.082 -8.093 1.00 77.31 138 MET A C 1
ATOM 1118 O O . MET A 1 138 ? 11.879 -5.035 -8.268 1.00 77.31 138 MET A O 1
ATOM 1122 N N . THR A 1 139 ? 12.446 -6.779 -6.965 1.00 73.94 139 THR A N 1
ATOM 1123 C CA . THR A 1 139 ? 11.737 -6.294 -5.786 1.00 73.94 139 THR A CA 1
ATOM 1124 C C . THR A 1 139 ? 12.506 -5.141 -5.149 1.00 73.94 139 THR A C 1
ATOM 1126 O O . THR A 1 139 ? 13.702 -4.973 -5.369 1.00 73.94 139 THR A O 1
ATOM 1129 N N . VAL A 1 140 ? 11.819 -4.383 -4.302 1.00 65.88 140 VAL A N 1
ATOM 1130 C CA . VAL A 1 140 ? 12.305 -3.135 -3.702 1.00 65.88 140 VAL A CA 1
ATOM 1131 C C . VAL A 1 140 ? 13.094 -3.287 -2.362 1.00 65.88 140 VAL A C 1
ATOM 1133 O O . VAL A 1 140 ? 13.347 -2.262 -1.742 1.00 65.88 140 VAL A O 1
ATOM 1136 N N . PRO A 1 141 ? 13.509 -4.471 -1.835 1.00 62.25 141 PRO A N 1
ATOM 1137 C CA . PRO A 1 141 ? 14.082 -4.525 -0.486 1.00 62.25 141 PRO A CA 1
ATOM 1138 C C . PRO A 1 141 ? 15.521 -3.994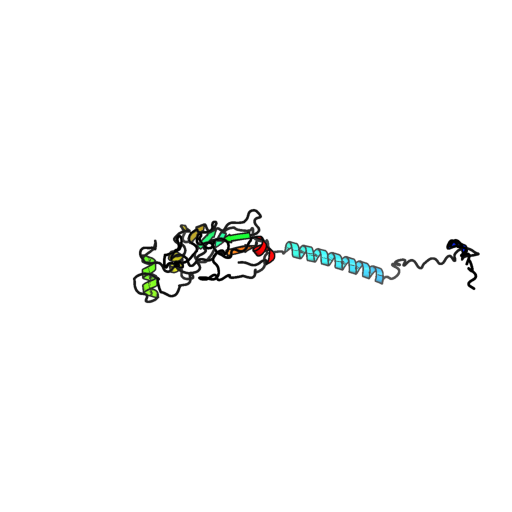 -0.395 1.00 62.25 141 PRO A C 1
ATOM 1140 O O . PRO A 1 141 ? 15.931 -3.614 0.701 1.00 62.25 141 PRO A O 1
ATOM 1143 N N . ASP A 1 142 ? 16.283 -3.935 -1.497 1.00 68.94 142 ASP A N 1
ATOM 1144 C CA . ASP A 1 142 ? 17.615 -3.317 -1.450 1.00 68.94 142 ASP A CA 1
ATOM 1145 C C . ASP A 1 142 ? 17.486 -1.793 -1.555 1.00 68.94 142 ASP A C 1
ATOM 1147 O O . ASP A 1 142 ? 16.726 -1.257 -2.367 1.00 68.94 142 ASP A O 1
ATOM 1151 N N . THR A 1 143 ? 18.281 -1.083 -0.757 1.00 73.12 143 THR A N 1
ATOM 1152 C CA . THR A 1 143 ? 18.288 0.385 -0.681 1.00 73.12 143 THR A CA 1
ATOM 1153 C C . THR A 1 143 ? 18.525 1.047 -2.036 1.00 73.12 143 THR A C 1
ATOM 1155 O O . THR A 1 143 ? 17.935 2.085 -2.317 1.00 73.12 143 THR A O 1
ATOM 1158 N N . GLU A 1 144 ? 19.342 0.432 -2.893 1.00 76.25 144 GLU A N 1
ATOM 1159 C CA . GLU A 1 144 ? 19.625 0.869 -4.267 1.00 76.25 144 GLU A CA 1
ATOM 1160 C C . GLU A 1 144 ? 18.340 0.919 -5.115 1.00 76.25 144 GLU A C 1
ATOM 1162 O O . GLU A 1 144 ? 18.066 1.898 -5.809 1.00 76.25 144 GLU A O 1
ATOM 1167 N N . TYR A 1 145 ? 17.482 -0.096 -4.988 1.00 79.19 145 TYR A N 1
ATOM 1168 C CA . TYR A 1 145 ? 16.222 -0.196 -5.724 1.00 79.19 145 TYR A CA 1
ATOM 1169 C C . TYR A 1 145 ? 15.158 0.792 -5.239 1.00 79.19 145 TYR A C 1
ATOM 1171 O O . TYR A 1 145 ? 14.280 1.185 -6.016 1.00 79.19 145 TYR A O 1
ATOM 1179 N N . CYS A 1 146 ? 15.246 1.255 -3.988 1.00 81.00 146 CYS A N 1
ATOM 1180 C CA . CYS A 1 146 ? 14.384 2.323 -3.483 1.00 81.00 146 CYS A CA 1
ATOM 1181 C C . CYS A 1 146 ? 14.540 3.616 -4.305 1.00 81.00 146 CYS A C 1
ATOM 1183 O O . CYS A 1 146 ? 13.550 4.300 -4.557 1.00 81.00 146 CYS A O 1
ATOM 1185 N N . PHE A 1 147 ? 15.763 3.945 -4.747 1.00 78.94 147 PHE A N 1
ATOM 1186 C CA . PHE A 1 147 ? 16.032 5.164 -5.526 1.00 78.94 147 PHE A CA 1
ATOM 1187 C C . PHE A 1 147 ? 15.425 5.127 -6.925 1.00 78.94 147 PHE A C 1
ATOM 1189 O O . PHE A 1 147 ? 15.080 6.170 -7.464 1.00 78.94 147 PHE A O 1
ATOM 1196 N N . LEU A 1 148 ? 15.279 3.934 -7.502 1.00 79.69 148 LEU A N 1
ATOM 1197 C CA . LEU A 1 148 ? 14.765 3.767 -8.860 1.00 79.69 148 LEU A CA 1
ATOM 1198 C C . LEU A 1 148 ? 13.243 3.591 -8.907 1.00 79.69 148 LEU A C 1
ATOM 1200 O O . LEU A 1 148 ? 12.632 3.807 -9.946 1.00 79.69 148 LEU A O 1
ATOM 1204 N N . SER A 1 149 ? 12.621 3.194 -7.795 1.00 81.44 149 SER A N 1
ATOM 1205 C CA . SER A 1 149 ? 11.178 2.926 -7.722 1.00 81.44 149 SER A CA 1
ATOM 1206 C C . SER A 1 149 ? 10.335 4.149 -7.347 1.00 81.44 149 SER A C 1
ATOM 1208 O O . SER A 1 149 ? 9.201 4.267 -7.804 1.00 81.44 149 SER A O 1
ATOM 1210 N N . TYR A 1 150 ? 10.862 5.063 -6.528 1.00 79.56 150 TYR A N 1
ATOM 1211 C CA . TYR A 1 150 ? 10.098 6.180 -5.954 1.00 79.56 150 TYR A CA 1
ATOM 1212 C C . TYR A 1 150 ? 10.381 7.554 -6.603 1.00 79.56 150 TYR A C 1
ATOM 1214 O O . TYR A 1 150 ? 9.918 8.570 -6.095 1.00 79.56 150 TYR A O 1
ATOM 1222 N N . ASP A 1 151 ? 11.085 7.606 -7.734 1.00 71.50 151 ASP A N 1
ATOM 1223 C CA . ASP A 1 151 ? 11.629 8.846 -8.321 1.00 71.50 151 ASP A CA 1
ATOM 1224 C C . ASP A 1 151 ? 10.556 9.903 -8.698 1.00 71.50 151 ASP A C 1
ATOM 1226 O O . ASP A 1 151 ? 10.631 11.059 -8.289 1.00 71.50 151 ASP A O 1
ATOM 1230 N N . ASP A 1 152 ? 9.476 9.508 -9.383 1.00 72.19 152 ASP A N 1
ATOM 1231 C CA . ASP A 1 152 ? 8.545 10.457 -10.031 1.00 72.19 152 ASP A CA 1
ATOM 1232 C C . ASP A 1 152 ? 7.597 11.233 -9.087 1.00 72.19 152 ASP A C 1
ATOM 1234 O O . ASP A 1 152 ? 7.002 12.243 -9.475 1.00 72.19 152 ASP A O 1
ATOM 1238 N N . ARG A 1 153 ? 7.377 10.760 -7.851 1.00 77.44 153 ARG A N 1
ATOM 1239 C CA . ARG A 1 153 ? 6.357 11.316 -6.921 1.00 77.44 153 ARG A CA 1
ATOM 1240 C C . ARG A 1 153 ? 6.869 11.592 -5.518 1.00 77.44 153 ARG A C 1
ATOM 1242 O O . ARG A 1 153 ? 6.081 11.927 -4.620 1.00 77.44 153 ARG A O 1
ATOM 1249 N N . CYS A 1 154 ? 8.165 11.428 -5.317 1.00 85.00 154 CYS A N 1
ATOM 1250 C CA . CYS A 1 154 ? 8.759 11.507 -4.004 1.00 85.00 154 CYS A CA 1
ATOM 1251 C C . CYS A 1 154 ? 9.871 12.535 -3.978 1.00 85.00 154 CYS A C 1
ATOM 1253 O O . CYS A 1 154 ? 10.550 12.799 -4.959 1.00 85.00 154 CYS A O 1
ATOM 1255 N N . ASN A 1 155 ? 10.043 13.134 -2.809 1.00 87.94 155 ASN A N 1
ATOM 1256 C CA . ASN A 1 155 ? 11.159 14.016 -2.540 1.00 87.94 155 ASN A CA 1
ATOM 1257 C C . ASN A 1 155 ? 12.083 13.321 -1.553 1.00 87.94 155 ASN A C 1
ATOM 1259 O O . ASN A 1 155 ? 11.638 12.903 -0.480 1.00 87.94 155 ASN A O 1
ATOM 1263 N N . PHE A 1 156 ? 13.363 13.231 -1.891 1.00 84.00 156 PHE A N 1
ATOM 1264 C CA . PHE A 1 156 ? 14.367 12.719 -0.974 1.00 84.00 156 PHE A CA 1
ATOM 1265 C C . PHE A 1 156 ? 14.756 13.812 0.029 1.00 84.00 156 PHE A C 1
ATOM 1267 O O . PHE A 1 156 ? 15.269 14.867 -0.350 1.00 84.00 156 PHE A O 1
ATOM 1274 N N . ARG A 1 157 ? 14.470 13.599 1.318 1.00 81.94 157 ARG A N 1
ATOM 1275 C CA . ARG A 1 157 ? 14.803 14.534 2.407 1.00 81.94 157 ARG A CA 1
ATOM 1276 C C . ARG A 1 157 ? 15.220 13.753 3.647 1.00 81.94 157 ARG A C 1
ATOM 1278 O O . ARG A 1 157 ? 14.637 12.721 3.951 1.00 81.94 157 ARG A O 1
ATOM 1285 N N . PHE A 1 158 ? 16.219 14.254 4.374 1.00 80.62 158 PHE A N 1
ATOM 1286 C CA . PHE A 1 158 ? 16.695 13.647 5.629 1.00 80.62 158 PHE A CA 1
ATOM 1287 C C . PHE A 1 158 ? 17.070 12.155 5.511 1.00 80.62 158 PHE A C 1
ATOM 1289 O O . PHE A 1 158 ? 16.872 11.387 6.446 1.00 80.62 158 PHE A O 1
ATOM 1296 N N . GLY A 1 159 ? 17.599 11.737 4.356 1.00 75.38 159 GLY A N 1
ATOM 1297 C CA . GLY A 1 159 ? 18.010 10.349 4.124 1.00 75.38 159 GLY A CA 1
ATOM 1298 C C . GLY A 1 159 ? 16.868 9.376 3.810 1.00 75.38 159 GLY A C 1
ATOM 1299 O O . GLY A 1 159 ? 17.109 8.174 3.791 1.00 75.38 159 GLY A O 1
ATOM 1300 N N . GLN A 1 160 ? 15.641 9.859 3.573 1.00 80.88 160 GLN A N 1
ATOM 1301 C CA . GLN A 1 160 ? 14.487 9.023 3.228 1.00 80.88 160 GLN A CA 1
ATOM 1302 C C . GLN A 1 160 ? 13.638 9.645 2.112 1.00 80.88 160 GLN A C 1
ATOM 1304 O O . GLN A 1 160 ? 13.515 10.868 1.987 1.00 80.88 160 GLN A O 1
ATOM 1309 N N . TRP A 1 161 ? 12.990 8.793 1.316 1.00 86.50 161 TRP A N 1
ATOM 1310 C CA . TRP A 1 161 ? 11.983 9.231 0.355 1.00 86.50 161 TRP A CA 1
ATOM 1311 C C . TRP A 1 161 ? 10.694 9.630 1.073 1.00 86.50 161 TRP A C 1
ATOM 1313 O O . TRP A 1 161 ? 10.204 8.908 1.936 1.00 86.50 161 TRP A O 1
ATOM 1323 N N . THR A 1 162 ? 10.127 10.781 0.719 1.00 90.75 162 THR A N 1
ATOM 1324 C CA . THR A 1 162 ? 8.803 11.212 1.189 1.00 90.75 162 THR A CA 1
ATOM 1325 C C . THR A 1 162 ? 7.873 11.383 -0.002 1.00 90.75 162 THR A C 1
ATOM 1327 O O . THR A 1 162 ? 8.115 12.229 -0.863 1.00 90.75 162 THR A O 1
ATOM 1330 N N . CYS A 1 163 ? 6.809 10.589 -0.042 1.00 89.69 163 CYS A N 1
ATOM 1331 C CA . CYS A 1 163 ? 5.951 10.401 -1.203 1.00 89.69 163 CYS A CA 1
ATOM 1332 C C . CYS A 1 163 ? 4.519 10.858 -0.939 1.00 89.69 163 CYS A C 1
ATOM 1334 O O . CYS A 1 163 ? 3.910 10.469 0.060 1.00 89.69 163 CYS A O 1
ATOM 1336 N N . VAL A 1 164 ? 3.943 11.619 -1.871 1.00 91.31 164 VAL A N 1
ATOM 1337 C CA . VAL A 1 164 ? 2.554 12.092 -1.764 1.00 91.31 164 VAL A CA 1
ATOM 1338 C C . VAL A 1 164 ? 1.635 11.221 -2.622 1.00 91.31 164 VAL A C 1
ATOM 1340 O O . VAL A 1 164 ? 1.415 11.482 -3.808 1.00 91.31 164 VAL A O 1
ATOM 1343 N N . MET A 1 165 ? 1.033 10.209 -1.996 1.00 90.06 165 MET A N 1
ATOM 1344 C CA . MET A 1 165 ? 0.202 9.178 -2.637 1.00 90.06 165 MET A CA 1
ATOM 1345 C C . MET A 1 165 ? -1.307 9.464 -2.534 1.00 90.06 165 MET A C 1
ATOM 1347 O O . MET A 1 165 ? -2.133 8.558 -2.577 1.00 90.06 165 MET A O 1
ATOM 1351 N N . ARG A 1 166 ? -1.688 10.744 -2.412 1.00 89.12 166 ARG A N 1
ATOM 1352 C CA . ARG A 1 166 ? -3.070 11.181 -2.125 1.00 89.12 166 ARG A CA 1
ATOM 1353 C C . ARG A 1 166 ? -4.040 11.118 -3.308 1.00 89.12 166 ARG A C 1
ATOM 1355 O O . ARG A 1 166 ? -5.246 11.205 -3.103 1.00 89.12 166 ARG A O 1
ATOM 1362 N N . ARG A 1 167 ? -3.536 11.071 -4.541 1.00 84.25 167 ARG A N 1
ATOM 1363 C CA . ARG A 1 167 ? -4.351 11.144 -5.763 1.00 84.25 167 ARG A CA 1
ATOM 1364 C C . ARG A 1 167 ? -4.022 9.989 -6.703 1.00 84.25 167 ARG A C 1
ATOM 1366 O O . ARG A 1 167 ? -2.837 9.641 -6.770 1.00 84.25 167 ARG A O 1
ATOM 1373 N N . PRO A 1 168 ? -5.027 9.469 -7.436 1.00 77.56 168 PRO A N 1
ATOM 1374 C CA . PRO A 1 168 ? -4.794 8.509 -8.504 1.00 77.56 168 PRO A CA 1
ATOM 1375 C C . PRO A 1 168 ? -3.834 9.116 -9.523 1.00 77.56 168 PRO A C 1
ATOM 1377 O O . PRO A 1 168 ? -3.956 10.294 -9.882 1.00 77.56 168 PRO A O 1
ATOM 1380 N N . ASN A 1 169 ? -2.857 8.325 -9.955 1.00 69.25 169 ASN A N 1
ATOM 1381 C CA . ASN A 1 169 ? -1.992 8.730 -11.050 1.00 69.25 169 ASN A CA 1
ATOM 1382 C C . ASN A 1 169 ? -2.755 8.539 -12.372 1.00 69.25 169 ASN A C 1
ATOM 1384 O O . ASN A 1 169 ? -3.483 7.564 -12.529 1.00 69.25 169 ASN A O 1
ATOM 1388 N N . LYS A 1 170 ? -2.619 9.467 -13.326 1.00 56.16 170 LYS A N 1
ATOM 1389 C CA . LYS A 1 170 ? -3.266 9.335 -14.647 1.00 56.16 170 LYS A CA 1
ATOM 1390 C C . LYS A 1 170 ? -2.580 8.286 -15.537 1.00 56.16 170 LYS A C 1
ATOM 1392 O O . LYS A 1 170 ? -3.108 7.961 -16.593 1.00 56.16 170 LYS A O 1
ATOM 1397 N N . THR A 1 171 ? -1.416 7.784 -15.120 1.00 55.50 171 THR A N 1
ATOM 1398 C CA . THR A 1 171 ? -0.547 6.868 -15.873 1.00 55.50 171 THR A CA 1
ATOM 1399 C C . THR A 1 171 ? -0.360 5.534 -15.143 1.00 55.50 171 THR A C 1
ATOM 1401 O O . THR A 1 171 ? 0.763 5.110 -14.890 1.00 55.50 171 THR A O 1
ATOM 1404 N N . THR A 1 172 ? -1.442 4.896 -14.699 1.00 59.56 172 THR A N 1
ATOM 1405 C CA . THR A 1 172 ? -1.361 3.657 -13.896 1.00 59.56 172 THR A CA 1
ATOM 1406 C C . THR A 1 172 ? -1.244 2.384 -14.724 1.00 59.56 172 THR A C 1
ATOM 1408 O O . THR A 1 172 ? -0.911 1.339 -14.173 1.00 59.56 172 THR A O 1
ATOM 1411 N N . ALA A 1 173 ? -1.496 2.442 -16.032 1.00 72.56 173 ALA A N 1
ATOM 1412 C CA . ALA A 1 173 ? -1.413 1.261 -16.881 1.00 72.56 173 ALA A CA 1
ATOM 1413 C C . ALA A 1 173 ? -0.053 1.140 -17.570 1.00 72.56 173 ALA A C 1
ATOM 1415 O O . ALA A 1 173 ? 0.527 2.122 -18.050 1.00 72.56 173 ALA A O 1
ATOM 1416 N N . CYS A 1 174 ? 0.414 -0.104 -17.650 1.00 78.88 174 CYS A N 1
ATOM 1417 C CA . CYS A 1 174 ? 1.576 -0.468 -18.442 1.00 78.88 174 CYS A CA 1
ATOM 1418 C C . CYS A 1 174 ? 1.344 -0.209 -19.925 1.00 78.88 174 CYS A C 1
ATOM 1420 O O . CYS A 1 174 ? 0.209 -0.278 -20.396 1.00 78.88 174 CYS A O 1
ATOM 1422 N N . VAL A 1 175 ? 2.432 0.071 -20.652 1.00 79.19 175 VAL A N 1
ATOM 1423 C CA . VAL A 1 175 ? 2.415 0.202 -22.116 1.00 79.19 175 VAL A CA 1
ATOM 1424 C C . VAL A 1 175 ? 1.663 -0.969 -22.736 1.00 79.19 175 VAL A C 1
ATOM 1426 O O . VAL A 1 175 ? 2.051 -2.128 -22.596 1.00 79.19 175 VAL A O 1
ATOM 1429 N N . GLU A 1 176 ? 0.581 -0.636 -23.433 1.00 76.62 176 GLU A N 1
ATOM 1430 C CA . GLU A 1 176 ? -0.284 -1.590 -24.104 1.00 76.62 176 GLU A CA 1
ATOM 1431 C C . GLU A 1 176 ? -0.647 -1.110 -25.514 1.00 76.62 176 GLU A C 1
ATOM 1433 O O . GLU A 1 176 ? -0.705 0.094 -25.787 1.00 76.62 176 GLU A O 1
ATOM 1438 N N . LEU A 1 177 ? -0.888 -2.065 -26.415 1.00 75.69 177 LEU A N 1
ATOM 1439 C CA . LEU A 1 177 ? -1.316 -1.803 -27.789 1.00 75.69 177 LEU A CA 1
ATOM 1440 C C . LEU A 1 177 ? -2.836 -1.935 -27.891 1.00 75.69 177 LEU A C 1
ATOM 1442 O O . LEU A 1 177 ? -3.412 -2.900 -27.395 1.00 75.69 177 LEU A O 1
ATOM 1446 N N . ASN A 1 178 ? -3.502 -0.995 -28.554 1.00 73.75 178 ASN A N 1
ATOM 1447 C CA . ASN A 1 178 ? -4.926 -1.097 -28.851 1.00 73.75 178 ASN A CA 1
ATOM 1448 C C . ASN A 1 178 ? -5.196 -2.167 -29.937 1.00 73.75 178 ASN A C 1
ATOM 1450 O O . ASN A 1 178 ? -4.280 -2.787 -30.481 1.00 73.75 178 ASN A O 1
ATOM 1454 N N . SER A 1 179 ? -6.469 -2.394 -30.278 1.00 71.62 179 SER A N 1
ATOM 1455 C CA . SER A 1 179 ? -6.868 -3.348 -31.330 1.00 71.62 179 SER A CA 1
ATOM 1456 C C . SER A 1 179 ? -6.327 -3.012 -32.724 1.00 71.62 179 SER A C 1
ATOM 1458 O O . SER A 1 179 ? -6.309 -3.880 -33.589 1.00 71.62 179 SER A O 1
ATOM 1460 N N . GLU A 1 180 ? -5.896 -1.771 -32.939 1.00 79.38 180 GLU A N 1
ATOM 1461 C CA . GLU A 1 180 ? -5.347 -1.254 -34.196 1.00 79.38 180 GLU A CA 1
ATOM 1462 C C . GLU A 1 180 ? -3.807 -1.292 -34.212 1.00 79.38 180 GLU A C 1
ATOM 1464 O O . GLU A 1 180 ? -3.197 -0.921 -35.210 1.00 79.38 180 GLU A O 1
ATOM 1469 N N . GLY A 1 181 ? -3.169 -1.738 -33.121 1.00 75.56 181 GLY A N 1
ATOM 1470 C CA . GLY A 1 181 ? -1.712 -1.781 -32.975 1.00 75.56 181 GLY A CA 1
ATOM 1471 C C . GLY A 1 181 ? -1.063 -0.468 -32.519 1.00 75.56 181 GLY A C 1
ATOM 1472 O O . GLY A 1 181 ? 0.161 -0.384 -32.479 1.00 75.56 181 GLY A O 1
ATOM 1473 N N . ASN A 1 182 ? -1.848 0.543 -32.144 1.00 80.31 182 ASN A N 1
ATOM 1474 C CA . ASN A 1 182 ? -1.363 1.822 -31.625 1.00 80.31 182 ASN A CA 1
ATOM 1475 C C . ASN A 1 182 ? -1.151 1.764 -30.106 1.00 80.31 182 ASN A C 1
ATOM 1477 O O . ASN A 1 182 ? -1.934 1.140 -29.390 1.00 80.31 182 ASN A O 1
ATOM 1481 N N . VAL A 1 183 ? -0.132 2.460 -29.593 1.00 75.75 183 VAL A N 1
ATOM 1482 C CA . VAL A 1 183 ? 0.081 2.598 -28.142 1.00 75.75 183 VAL A CA 1
ATOM 1483 C C . VAL A 1 183 ? -1.082 3.374 -27.525 1.00 75.75 183 VAL A C 1
ATOM 1485 O O . VAL A 1 183 ? -1.428 4.464 -27.986 1.00 75.75 183 VAL A O 1
ATOM 1488 N N . VAL A 1 184 ? -1.689 2.819 -26.477 1.00 72.75 184 VAL A N 1
ATOM 1489 C CA . VAL A 1 184 ? -2.795 3.474 -25.771 1.00 72.75 184 VAL A CA 1
ATOM 1490 C C . VAL A 1 184 ? -2.293 4.732 -25.057 1.00 72.75 184 VAL A C 1
ATOM 1492 O O . VAL A 1 184 ? -1.293 4.711 -24.337 1.00 72.75 184 VAL A O 1
ATOM 1495 N N . GLY A 1 185 ? -3.001 5.847 -25.249 1.00 67.06 185 GLY A N 1
ATOM 1496 C CA . GLY A 1 185 ? -2.656 7.126 -24.632 1.00 67.06 185 GLY A CA 1
ATOM 1497 C C . GLY A 1 185 ? -2.659 7.056 -23.100 1.00 67.06 185 GLY A C 1
ATOM 1498 O O . GLY A 1 185 ? -3.610 6.565 -22.495 1.00 67.06 185 GLY A O 1
ATOM 1499 N N . GLY A 1 186 ? -1.598 7.573 -22.473 1.00 67.75 186 GLY A N 1
ATOM 1500 C CA . GLY A 1 186 ? -1.434 7.571 -21.013 1.00 67.75 186 GLY A CA 1
ATOM 1501 C C . GLY A 1 186 ? -0.858 6.276 -20.435 1.00 67.75 186 GLY A C 1
ATOM 1502 O O . GLY A 1 186 ? -0.838 6.119 -19.216 1.00 67.75 186 GLY A O 1
ATOM 1503 N N . ALA A 1 187 ? -0.405 5.345 -21.276 1.00 73.75 187 ALA A N 1
ATOM 1504 C CA . ALA A 1 187 ? 0.359 4.188 -20.831 1.00 73.75 187 ALA A CA 1
ATOM 1505 C C . ALA A 1 187 ? 1.834 4.565 -20.601 1.00 73.75 187 ALA A C 1
ATOM 1507 O O . ALA A 1 187 ? 2.379 5.420 -21.300 1.00 73.75 187 ALA A O 1
ATOM 1508 N N . THR A 1 188 ? 2.474 3.943 -19.614 1.00 78.00 188 THR A N 1
ATOM 1509 C CA . THR A 1 188 ? 3.872 4.213 -19.242 1.00 78.00 188 THR A CA 1
ATOM 1510 C C . THR A 1 188 ? 4.610 2.912 -18.956 1.00 78.00 188 THR A C 1
ATOM 1512 O O . THR A 1 188 ? 4.000 1.916 -18.569 1.00 78.00 188 THR A O 1
ATOM 1515 N N . GLU A 1 189 ? 5.926 2.895 -19.158 1.00 79.25 189 GLU A N 1
ATOM 1516 C CA . GLU A 1 189 ? 6.763 1.783 -18.698 1.00 79.25 189 GLU A CA 1
ATOM 1517 C C . GLU A 1 189 ? 6.938 1.823 -17.174 1.00 79.25 189 GLU A C 1
ATOM 1519 O O . GLU A 1 189 ? 7.078 0.776 -16.547 1.00 79.25 189 GLU A O 1
ATOM 1524 N N . ASN A 1 190 ? 6.808 3.001 -16.548 1.00 79.75 190 ASN A N 1
ATOM 1525 C CA . ASN A 1 190 ? 6.784 3.152 -15.092 1.00 79.75 190 ASN A CA 1
ATOM 1526 C C . ASN A 1 190 ? 5.402 2.817 -14.499 1.00 79.75 190 ASN A C 1
ATOM 1528 O O . ASN A 1 190 ? 4.698 3.673 -13.965 1.00 79.75 190 ASN A O 1
ATOM 1532 N N . CYS A 1 191 ? 4.978 1.564 -14.662 1.00 80.38 191 CYS A N 1
ATOM 1533 C CA . CYS A 1 191 ? 3.625 1.105 -14.341 1.00 80.38 191 CYS A CA 1
ATOM 1534 C C . CYS A 1 191 ? 3.556 0.040 -13.239 1.00 80.38 191 CYS A C 1
ATOM 1536 O O . CYS A 1 191 ? 2.463 -0.411 -12.897 1.00 80.38 191 CYS A O 1
ATOM 1538 N N . LEU A 1 192 ? 4.696 -0.393 -12.686 1.00 85.81 192 LEU A N 1
ATOM 1539 C CA . LEU A 1 192 ? 4.763 -1.461 -11.679 1.00 85.81 192 LEU A CA 1
ATOM 1540 C C . LEU A 1 192 ? 4.356 -0.951 -10.293 1.00 85.81 192 LEU A C 1
ATOM 1542 O O . LEU A 1 192 ? 5.142 -0.885 -9.346 1.00 85.81 192 LEU A O 1
ATOM 1546 N N . THR A 1 193 ? 3.088 -0.574 -10.197 1.00 84.69 193 THR A N 1
ATOM 1547 C CA . THR A 1 193 ? 2.483 0.049 -9.029 1.00 84.69 193 THR A CA 1
ATOM 1548 C C . THR A 1 193 ? 1.205 -0.675 -8.627 1.00 84.69 193 THR A C 1
ATOM 1550 O O . THR A 1 193 ? 0.606 -1.394 -9.425 1.00 84.69 193 THR A O 1
ATOM 1553 N N . LEU A 1 194 ? 0.807 -0.506 -7.373 1.00 86.19 194 LEU A N 1
ATOM 1554 C CA . LEU A 1 194 ? -0.447 -0.998 -6.825 1.00 86.19 194 LEU A CA 1
ATOM 1555 C C . LEU A 1 194 ? -1.158 0.118 -6.059 1.00 86.19 194 LEU A C 1
ATOM 1557 O O . LEU A 1 194 ? -0.526 1.031 -5.521 1.00 86.19 194 LEU A O 1
ATOM 1561 N N . ASP A 1 195 ? -2.479 0.040 -6.019 1.00 88.38 195 ASP A N 1
ATOM 1562 C CA . ASP A 1 195 ? -3.310 0.902 -5.189 1.00 88.38 195 ASP A CA 1
ATOM 1563 C C . ASP A 1 195 ? -3.678 0.137 -3.918 1.00 88.38 195 ASP A C 1
ATOM 1565 O O . ASP A 1 195 ? -3.937 -1.060 -3.980 1.00 88.38 195 ASP A O 1
ATOM 1569 N N . ILE A 1 196 ? -3.684 0.820 -2.773 1.00 91.81 196 ILE A N 1
ATOM 1570 C CA . ILE A 1 196 ? -4.021 0.224 -1.475 1.00 91.81 196 ILE A CA 1
ATOM 1571 C C . ILE A 1 196 ? -5.193 0.986 -0.874 1.00 91.81 196 ILE A C 1
ATOM 1573 O O . ILE A 1 196 ? -5.143 2.213 -0.751 1.00 91.81 196 ILE A O 1
ATOM 1577 N N . ALA A 1 197 ? -6.217 0.271 -0.421 1.00 93.44 197 ALA A N 1
ATOM 1578 C CA . ALA A 1 197 ? -7.293 0.804 0.397 1.00 93.44 197 ALA A CA 1
ATOM 1579 C C . ALA A 1 197 ? -7.402 0.018 1.708 1.00 93.44 197 ALA A C 1
ATOM 1581 O O . ALA A 1 197 ? -7.652 -1.183 1.719 1.00 93.44 197 ALA A O 1
ATOM 1582 N N . SER A 1 198 ? -7.248 0.710 2.835 1.00 93.06 198 SER A N 1
ATOM 1583 C CA . SER A 1 198 ? -7.304 0.106 4.166 1.00 93.06 198 SER A CA 1
ATOM 1584 C C . SER A 1 198 ? -8.407 0.743 5.003 1.00 93.06 198 SER A C 1
ATOM 1586 O O . SER A 1 198 ? -8.502 1.974 5.040 1.00 93.06 198 SER A O 1
ATOM 1588 N N . PRO A 1 199 ? -9.200 -0.042 5.752 1.00 92.88 199 PRO A N 1
ATOM 1589 C CA . PRO A 1 199 ? -10.022 0.513 6.811 1.00 92.88 199 PRO A CA 1
ATOM 1590 C C . PRO A 1 199 ? -9.129 0.948 7.984 1.00 92.88 199 PRO A C 1
ATOM 1592 O O . PRO A 1 199 ? -7.939 0.619 8.051 1.00 92.88 199 PRO A O 1
ATOM 1595 N N . VAL A 1 200 ? -9.704 1.687 8.934 1.00 89.12 200 VAL A N 1
ATOM 1596 C CA . VAL A 1 200 ? -9.006 2.060 10.174 1.00 89.12 200 VAL A CA 1
ATOM 1597 C C . VAL A 1 200 ? -8.560 0.808 10.929 1.00 89.12 200 VAL A C 1
ATOM 1599 O O . VAL A 1 200 ? -9.356 -0.098 11.183 1.00 89.12 200 VAL A O 1
ATOM 1602 N N . PHE A 1 201 ? -7.291 0.787 11.336 1.00 84.19 201 PHE A N 1
ATOM 1603 C CA . PHE A 1 201 ? -6.744 -0.269 12.177 1.00 84.19 201 PHE A CA 1
ATOM 1604 C C . PHE A 1 201 ? -7.422 -0.270 13.554 1.00 84.19 201 PHE A C 1
ATOM 1606 O O . PHE A 1 201 ? -7.387 0.726 14.276 1.00 84.19 201 PHE A O 1
ATOM 1613 N N . LYS A 1 202 ? -8.026 -1.403 13.925 1.00 81.00 202 LYS A N 1
ATOM 1614 C CA . LYS A 1 202 ? -8.756 -1.586 15.194 1.00 81.00 202 LYS A CA 1
ATOM 1615 C C . LYS A 1 202 ? -7.998 -2.443 16.217 1.00 81.00 202 LYS A C 1
ATOM 1617 O O . LYS A 1 202 ? -8.608 -2.960 17.144 1.00 81.00 202 LYS A O 1
ATOM 1622 N N . GLY A 1 203 ? -6.684 -2.615 16.054 1.00 78.06 203 GLY A N 1
ATOM 1623 C CA . GLY A 1 203 ? -5.868 -3.447 16.951 1.00 78.06 203 GLY A CA 1
ATOM 1624 C C . GLY A 1 203 ? -5.752 -4.917 16.537 1.00 78.06 203 GLY A C 1
ATOM 1625 O O . GLY A 1 203 ? -5.100 -5.688 17.232 1.00 78.06 203 GLY A O 1
ATOM 1626 N N . THR A 1 204 ? -6.340 -5.313 15.407 1.00 83.62 204 THR A N 1
ATOM 1627 C CA . THR A 1 204 ? -6.267 -6.676 14.861 1.00 83.62 204 THR A CA 1
ATOM 1628 C C . THR A 1 204 ? -5.713 -6.661 13.444 1.00 83.62 204 THR A C 1
ATOM 1630 O O . THR A 1 204 ? -5.972 -5.725 12.685 1.00 83.62 204 THR A O 1
ATOM 1633 N N . LEU A 1 205 ? -4.980 -7.714 13.075 1.00 86.9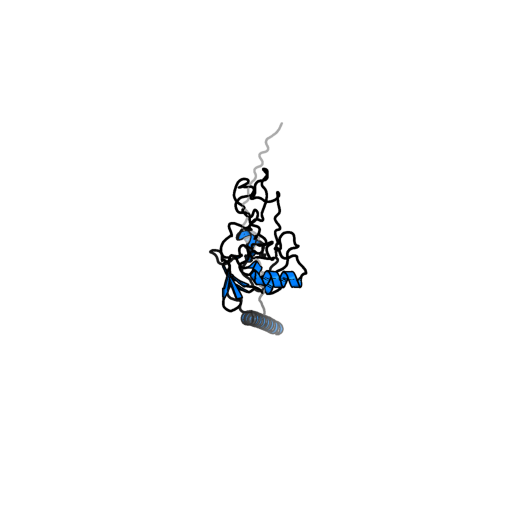4 205 LEU A N 1
ATOM 1634 C CA . LEU A 1 205 ? -4.550 -7.917 11.693 1.00 86.94 205 LEU A CA 1
ATOM 1635 C C . LEU A 1 205 ? -5.777 -8.060 10.790 1.00 86.94 205 LEU A C 1
ATOM 1637 O O . LEU A 1 205 ? -6.732 -8.758 11.133 1.00 86.94 205 LEU A O 1
ATOM 1641 N N . LEU A 1 206 ? -5.746 -7.368 9.657 1.00 90.19 206 LEU A N 1
ATOM 1642 C CA . LEU A 1 206 ? -6.823 -7.376 8.677 1.00 90.19 206 LEU A CA 1
ATOM 1643 C C . LEU A 1 206 ? -6.461 -8.333 7.534 1.00 90.19 206 LEU A C 1
ATOM 1645 O O . LEU A 1 206 ? -5.287 -8.399 7.158 1.00 90.19 206 LEU A O 1
ATOM 1649 N N . PRO A 1 207 ? -7.434 -9.065 6.965 1.00 93.50 207 PRO A N 1
ATOM 1650 C CA . PRO A 1 207 ? -7.201 -9.842 5.753 1.00 93.50 207 PRO A CA 1
ATOM 1651 C C . PRO A 1 207 ? -6.834 -8.921 4.581 1.00 93.50 207 PRO A C 1
ATOM 1653 O O . PRO A 1 207 ? -7.272 -7.771 4.536 1.00 93.50 207 PRO A O 1
ATOM 1656 N N . VAL A 1 208 ? -6.047 -9.437 3.633 1.00 94.31 208 VAL A N 1
ATOM 1657 C CA . VAL A 1 208 ? -5.615 -8.713 2.426 1.00 94.31 208 VAL A CA 1
ATOM 1658 C C . VAL A 1 208 ? -6.242 -9.363 1.197 1.00 94.31 208 VAL A C 1
ATOM 1660 O O . VAL A 1 208 ? -6.148 -10.578 1.023 1.00 94.31 208 VAL A O 1
ATOM 1663 N N . ILE A 1 209 ? -6.868 -8.560 0.343 1.00 92.19 209 ILE A N 1
ATOM 1664 C CA . ILE A 1 209 ? -7.485 -8.987 -0.911 1.00 92.19 209 ILE A CA 1
ATOM 1665 C C . ILE A 1 209 ? -6.711 -8.344 -2.058 1.00 92.19 209 ILE A C 1
ATOM 1667 O O . ILE A 1 209 ? -6.898 -7.174 -2.353 1.00 92.19 209 ILE A O 1
ATOM 1671 N N . ALA A 1 210 ? -5.857 -9.120 -2.725 1.00 90.19 210 ALA A N 1
ATOM 1672 C CA . ALA A 1 210 ? -5.113 -8.647 -3.888 1.00 90.19 210 ALA A CA 1
ATOM 1673 C C . ALA A 1 210 ? -5.904 -8.904 -5.177 1.00 90.19 210 ALA A C 1
ATOM 1675 O O . ALA A 1 210 ? -6.200 -10.053 -5.515 1.00 90.19 210 ALA A O 1
ATOM 1676 N N . VAL A 1 211 ? -6.218 -7.839 -5.916 1.00 84.50 211 VAL A N 1
ATOM 1677 C CA . VAL A 1 211 ? -6.879 -7.934 -7.223 1.00 84.50 211 VAL A CA 1
ATOM 1678 C C . VAL A 1 211 ? -5.840 -7.779 -8.325 1.00 84.50 211 VAL A C 1
ATOM 1680 O O . VAL A 1 211 ? -5.266 -6.710 -8.509 1.00 84.50 211 VAL A O 1
ATOM 1683 N N . ILE A 1 212 ? -5.608 -8.856 -9.072 1.00 81.06 212 ILE A N 1
ATOM 1684 C CA . ILE A 1 212 ? -4.691 -8.853 -10.213 1.00 81.06 212 ILE A CA 1
ATOM 1685 C C . ILE A 1 212 ? -5.507 -8.590 -11.473 1.00 81.06 212 ILE A C 1
ATOM 1687 O O . ILE A 1 212 ? -6.384 -9.377 -11.836 1.00 81.06 212 ILE A O 1
ATOM 1691 N N . THR A 1 213 ? -5.217 -7.477 -12.137 1.00 73.75 213 THR A N 1
ATOM 1692 C CA . THR A 1 213 ? -5.852 -7.091 -13.397 1.00 73.75 213 THR A CA 1
ATOM 1693 C C . THR A 1 213 ? -4.868 -7.302 -14.551 1.00 73.75 213 THR A C 1
ATOM 1695 O O . THR A 1 213 ? -3.653 -7.219 -14.377 1.00 73.75 213 THR A O 1
ATOM 1698 N N . GLY A 1 214 ? -5.380 -7.659 -15.730 1.00 64.50 214 GLY A N 1
ATOM 1699 C CA . GLY A 1 214 ? -4.558 -8.031 -16.881 1.00 64.50 214 GLY A CA 1
ATOM 1700 C C . GLY A 1 214 ? -5.212 -7.681 -18.213 1.00 64.50 214 GLY A C 1
ATOM 1701 O O . GLY A 1 214 ? -6.395 -7.331 -18.284 1.00 64.50 214 GLY A O 1
ATOM 1702 N N . PHE A 1 215 ? -4.421 -7.781 -19.279 1.00 53.69 215 PHE A N 1
ATOM 1703 C CA . PHE A 1 215 ? -4.801 -7.331 -20.613 1.00 53.69 215 PHE A CA 1
ATOM 1704 C C . PHE A 1 215 ? -6.011 -8.112 -21.175 1.00 53.69 215 PHE A C 1
ATOM 1706 O O . PHE A 1 215 ? -6.067 -9.336 -21.084 1.00 53.69 215 PHE A O 1
ATOM 1713 N N . ARG A 1 216 ? -6.970 -7.379 -21.770 1.00 50.53 216 ARG A N 1
ATOM 1714 C CA . ARG A 1 216 ? -8.286 -7.797 -22.327 1.00 50.53 216 ARG A CA 1
ATOM 1715 C C . ARG A 1 216 ? -9.424 -8.180 -21.370 1.00 50.53 216 ARG A C 1
ATOM 1717 O O . ARG A 1 216 ? -10.552 -8.244 -21.851 1.00 50.53 216 ARG A O 1
ATOM 1724 N N . SER A 1 217 ? -9.202 -8.371 -20.071 1.00 45.28 217 SER A N 1
ATOM 1725 C CA . SER A 1 217 ? -10.278 -8.883 -19.194 1.00 45.28 217 SER A CA 1
ATOM 1726 C C . SER A 1 217 ? -10.924 -7.838 -18.292 1.00 45.28 217 SER A C 1
ATOM 1728 O O . SER A 1 217 ? -12.050 -8.041 -17.850 1.00 45.28 217 SER A O 1
ATOM 1730 N N . ILE A 1 218 ? -10.254 -6.716 -18.017 1.00 49.81 218 ILE A N 1
ATOM 1731 C CA . ILE A 1 218 ? -10.809 -5.682 -17.141 1.00 49.81 218 ILE A CA 1
ATOM 1732 C C . ILE A 1 218 ? -10.309 -4.313 -17.632 1.00 49.81 218 ILE A C 1
ATOM 1734 O O . ILE A 1 218 ? -9.410 -3.717 -17.053 1.00 49.81 218 ILE A O 1
ATOM 1738 N N . LYS A 1 219 ? -10.847 -3.834 -18.761 1.00 53.72 219 LYS A N 1
ATOM 1739 C CA . LYS A 1 219 ? -11.005 -2.383 -18.978 1.00 53.72 219 LYS A CA 1
ATOM 1740 C C . LYS A 1 219 ? -12.310 -1.982 -18.310 1.00 53.72 219 LYS A C 1
ATOM 1742 O O . LYS A 1 219 ? -13.201 -2.826 -18.219 1.00 53.72 219 LYS A O 1
ATOM 1747 N N . ASN A 1 220 ? -12.426 -0.743 -17.827 1.00 52.72 220 ASN A N 1
ATOM 1748 C CA . ASN A 1 220 ? -13.688 -0.265 -17.271 1.00 52.72 220 ASN A CA 1
ATOM 1749 C C . ASN A 1 220 ? -14.799 -0.539 -18.313 1.00 52.72 220 ASN A C 1
ATOM 1751 O O . ASN A 1 220 ? -14.771 0.071 -19.384 1.00 52.72 220 ASN A O 1
ATOM 1755 N N . PRO A 1 221 ? -15.754 -1.460 -18.060 1.00 53.81 221 PRO A N 1
ATOM 1756 C CA . PRO A 1 221 ? -16.730 -1.869 -19.072 1.00 53.81 221 PRO A CA 1
ATOM 1757 C C . PRO A 1 221 ? -17.659 -0.716 -19.469 1.00 53.81 221 PRO A C 1
ATOM 1759 O O . PRO A 1 221 ? -18.307 -0.767 -20.509 1.00 53.81 221 PRO A O 1
ATOM 1762 N N . THR A 1 222 ? -17.699 0.340 -18.652 1.00 55.62 222 THR A N 1
ATOM 1763 C CA . THR A 1 222 ? -18.453 1.568 -18.920 1.00 55.62 222 THR A CA 1
ATOM 1764 C C . THR A 1 222 ? -17.690 2.5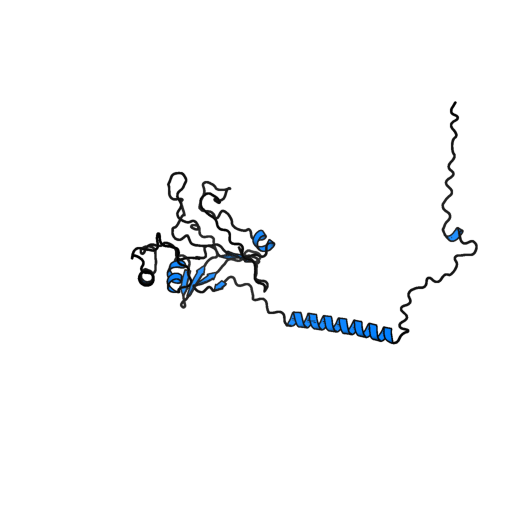78 -19.779 1.00 55.62 222 THR A C 1
ATOM 1766 O O . THR A 1 222 ? -18.300 3.517 -20.285 1.00 55.62 222 THR A O 1
ATOM 1769 N N . ASN A 1 223 ? -16.384 2.378 -19.995 1.00 58.09 223 ASN A N 1
ATOM 1770 C CA . ASN A 1 223 ? -15.542 3.247 -20.811 1.00 58.09 223 ASN A CA 1
ATOM 1771 C C . ASN A 1 223 ? -14.573 2.442 -21.711 1.00 58.09 223 ASN A C 1
ATOM 1773 O O . ASN A 1 223 ? -13.362 2.448 -21.490 1.00 58.09 223 ASN A O 1
ATOM 1777 N N . PRO A 1 224 ? -15.081 1.737 -22.740 1.00 54.88 224 PRO A N 1
ATOM 1778 C CA . PRO A 1 224 ? -14.265 0.872 -23.601 1.00 54.88 224 PRO A CA 1
ATOM 1779 C C . PRO A 1 224 ? -13.302 1.630 -24.533 1.00 54.88 224 PRO A C 1
ATOM 1781 O O . PRO A 1 224 ? -12.346 1.034 -25.027 1.00 54.88 224 PRO A O 1
ATOM 1784 N N . PHE A 1 225 ? -13.546 2.923 -24.774 1.00 55.50 225 PHE A N 1
ATOM 1785 C CA . PHE A 1 225 ? -12.773 3.772 -25.695 1.00 55.50 225 PHE A CA 1
ATOM 1786 C C . PHE A 1 225 ? -11.955 4.863 -24.990 1.00 55.50 225 PHE A C 1
ATOM 1788 O O . PHE A 1 225 ? -11.211 5.592 -25.644 1.00 55.50 225 PHE A O 1
ATOM 1795 N N . GLY A 1 226 ? -12.118 5.014 -23.676 1.00 55.28 226 GLY A N 1
ATOM 1796 C CA . GLY A 1 226 ? -11.464 6.054 -22.896 1.00 55.28 226 GLY A CA 1
ATOM 1797 C C . GLY A 1 226 ? -10.182 5.604 -22.208 1.00 55.28 226 GLY A C 1
ATOM 1798 O O . GLY A 1 226 ? -9.747 4.459 -22.302 1.00 55.28 226 GLY A O 1
ATOM 1799 N N . THR A 1 227 ? -9.582 6.588 -21.542 1.00 56.81 227 THR A N 1
ATOM 1800 C CA . THR A 1 227 ? -8.316 6.558 -20.803 1.00 56.81 227 THR A CA 1
ATOM 1801 C C . THR A 1 227 ? -8.118 5.315 -19.940 1.00 56.81 227 THR A C 1
ATOM 1803 O O . THR A 1 227 ? -9.081 4.741 -19.443 1.00 56.81 227 THR A O 1
ATOM 1806 N N . ASN A 1 228 ? -6.851 4.961 -19.709 1.00 58.78 228 ASN A N 1
ATOM 1807 C CA . ASN A 1 228 ? -6.409 3.919 -18.781 1.00 58.78 228 ASN A CA 1
ATOM 1808 C C . ASN A 1 228 ? -6.961 4.146 -17.361 1.00 58.78 228 ASN A C 1
ATOM 1810 O O . ASN A 1 228 ? -6.324 4.774 -16.519 1.00 58.78 228 ASN A O 1
ATOM 1814 N N . GLU A 1 229 ? -8.167 3.654 -17.104 1.00 61.09 229 GLU A N 1
ATOM 1815 C CA . GLU A 1 229 ? -8.805 3.648 -15.794 1.00 61.09 229 GLU A CA 1
ATOM 1816 C C . GLU A 1 229 ? -8.707 2.249 -15.192 1.00 61.09 229 GLU A C 1
ATOM 1818 O O . GLU A 1 229 ? -8.940 1.243 -15.869 1.00 61.09 229 GLU A O 1
ATOM 1823 N N . ALA A 1 230 ? -8.384 2.182 -13.899 1.00 62.50 230 ALA A N 1
ATOM 1824 C CA . ALA A 1 230 ? -8.396 0.928 -13.165 1.00 62.50 230 ALA A CA 1
ATOM 1825 C C . ALA A 1 230 ? -9.812 0.346 -13.189 1.00 62.50 230 ALA A C 1
ATOM 1827 O O . ALA A 1 230 ? -10.772 0.967 -12.735 1.00 62.50 230 ALA A O 1
ATOM 1828 N N . ALA A 1 231 ? -9.949 -0.855 -13.737 1.00 60.72 231 ALA A N 1
ATOM 1829 C CA . ALA A 1 231 ? -11.265 -1.425 -13.975 1.00 60.72 231 ALA A CA 1
ATOM 1830 C C . ALA A 1 231 ? -11.912 -2.045 -12.733 1.00 60.72 231 ALA A C 1
ATOM 1832 O O . ALA A 1 231 ? -13.110 -2.319 -12.732 1.00 60.72 231 ALA A O 1
ATOM 1833 N N . TYR A 1 232 ? -11.131 -2.228 -11.669 1.00 70.38 232 TYR A N 1
ATOM 1834 C CA . TYR A 1 232 ? -11.649 -2.522 -10.347 1.00 70.38 232 TYR A CA 1
ATOM 1835 C C . TYR A 1 232 ? -10.967 -1.625 -9.320 1.00 70.38 232 TYR A C 1
ATOM 1837 O O . TYR A 1 232 ? -9.762 -1.715 -9.104 1.00 70.38 232 TYR A O 1
ATOM 1845 N N . LEU A 1 233 ? -11.765 -0.777 -8.678 1.00 77.44 233 LEU A N 1
ATOM 1846 C CA . LEU A 1 233 ? -11.378 -0.022 -7.496 1.00 77.44 233 LEU A CA 1
ATOM 1847 C C . LEU A 1 233 ? -12.440 -0.279 -6.429 1.00 77.44 233 LEU A C 1
ATOM 1849 O O . LEU A 1 233 ? -13.614 0.020 -6.666 1.00 77.44 233 LEU A O 1
ATOM 1853 N N . PRO A 1 234 ? -12.073 -0.837 -5.264 1.00 84.81 234 PRO A N 1
ATOM 1854 C CA . PRO A 1 234 ? -13.046 -1.125 -4.224 1.00 84.81 234 PRO A CA 1
ATOM 1855 C C . PRO A 1 234 ? -13.657 0.188 -3.735 1.00 84.81 234 PRO A C 1
ATOM 1857 O O . PRO A 1 234 ? -12.939 1.160 -3.474 1.00 84.81 234 PRO A O 1
ATOM 1860 N N . THR A 1 235 ? -14.980 0.227 -3.594 1.00 89.38 235 THR A N 1
ATOM 1861 C CA . THR A 1 235 ? -15.681 1.359 -2.976 1.00 89.38 235 THR A CA 1
ATOM 1862 C C . THR A 1 235 ? -15.364 1.425 -1.481 1.00 89.38 235 THR A C 1
ATOM 1864 O O . THR A 1 235 ? -14.999 0.417 -0.876 1.00 89.38 235 THR A O 1
ATOM 1867 N N . ASP A 1 236 ? -15.509 2.600 -0.859 1.00 92.31 236 ASP A N 1
ATOM 1868 C CA . ASP A 1 236 ? -15.316 2.737 0.596 1.00 92.31 236 ASP A CA 1
ATOM 1869 C C . ASP A 1 236 ? -16.232 1.768 1.370 1.00 92.31 236 ASP A C 1
ATOM 1871 O O . ASP A 1 236 ? -15.807 1.143 2.339 1.00 92.31 236 ASP A O 1
ATOM 1875 N N . GLU A 1 237 ? -17.461 1.564 0.887 1.00 91.81 237 GLU A N 1
ATOM 1876 C CA . GLU A 1 237 ? -18.410 0.608 1.461 1.00 91.81 237 GLU A CA 1
ATOM 1877 C C . GLU A 1 237 ? -17.896 -0.837 1.398 1.00 91.81 237 GLU A C 1
ATOM 1879 O O . GLU A 1 237 ? -17.996 -1.560 2.388 1.00 91.81 237 GLU A O 1
ATOM 1884 N N . ALA A 1 238 ? -17.301 -1.260 0.276 1.00 90.69 238 ALA A N 1
ATOM 1885 C CA . ALA A 1 238 ? -16.728 -2.598 0.152 1.00 90.69 238 ALA A CA 1
ATOM 1886 C C . ALA A 1 238 ? -15.565 -2.800 1.138 1.00 90.69 238 ALA A C 1
ATOM 1888 O O . ALA A 1 238 ? -15.530 -3.800 1.857 1.00 90.69 238 ALA A O 1
ATOM 1889 N N . VAL A 1 239 ? -14.658 -1.823 1.238 1.00 92.38 239 VAL A N 1
ATOM 1890 C CA . VAL A 1 239 ? -13.523 -1.869 2.175 1.00 92.38 239 VAL A CA 1
ATOM 1891 C C . VAL A 1 239 ? -14.013 -2.041 3.617 1.00 92.38 239 VAL A C 1
ATOM 1893 O O . VAL A 1 239 ? -13.526 -2.907 4.347 1.00 92.38 239 VAL A O 1
ATOM 1896 N N . LEU A 1 240 ? -15.023 -1.266 4.020 1.00 92.50 240 LEU A N 1
ATOM 1897 C CA . LEU A 1 240 ? -15.576 -1.303 5.375 1.00 92.50 240 LEU A CA 1
ATOM 1898 C C . LEU A 1 240 ? -16.394 -2.567 5.654 1.00 92.50 240 LEU A C 1
ATOM 1900 O O . LEU A 1 240 ? -16.272 -3.138 6.736 1.00 92.50 240 LEU A O 1
ATOM 1904 N N . ARG A 1 241 ? -17.209 -3.013 4.691 1.00 92.44 241 ARG A N 1
ATOM 1905 C CA . ARG A 1 241 ? -18.080 -4.188 4.833 1.00 92.44 241 ARG A CA 1
ATOM 1906 C C . ARG A 1 241 ? -17.280 -5.470 5.014 1.00 92.44 241 ARG A C 1
ATOM 1908 O O . ARG A 1 241 ? -17.648 -6.297 5.842 1.00 92.44 241 ARG A O 1
ATOM 1915 N N . PHE A 1 242 ? -16.210 -5.635 4.239 1.00 90.50 242 PHE A N 1
ATOM 1916 C CA . PHE A 1 242 ? -15.340 -6.805 4.344 1.00 90.50 242 PHE A CA 1
ATOM 1917 C C . PHE A 1 242 ? -14.281 -6.661 5.440 1.00 90.50 242 PHE A C 1
ATOM 1919 O O . PHE A 1 242 ? -13.693 -7.662 5.837 1.00 90.50 242 PHE A O 1
ATOM 1926 N N . GLY A 1 243 ? -14.043 -5.442 5.942 1.00 91.00 243 GLY A N 1
ATOM 1927 C CA . GLY A 1 243 ? -13.029 -5.190 6.965 1.00 91.00 243 GLY A CA 1
ATOM 1928 C C . GLY A 1 243 ? -11.640 -5.661 6.530 1.00 91.00 243 GLY A C 1
ATOM 1929 O O . GLY A 1 243 ? -10.888 -6.179 7.348 1.00 91.00 243 GLY A O 1
ATOM 1930 N N . ALA A 1 244 ? -11.333 -5.527 5.240 1.00 91.88 244 ALA A N 1
ATOM 1931 C CA . ALA A 1 244 ? -10.133 -6.055 4.603 1.00 91.88 244 ALA A CA 1
ATOM 1932 C C . ALA A 1 244 ? -9.318 -4.923 3.978 1.00 91.88 244 ALA A C 1
ATOM 1934 O O . ALA A 1 244 ? -9.879 -3.902 3.581 1.00 91.88 244 ALA A O 1
ATOM 1935 N N . ILE A 1 245 ? -8.007 -5.120 3.881 1.00 92.56 245 ILE A N 1
ATOM 1936 C CA . ILE A 1 245 ? -7.132 -4.295 3.051 1.00 92.56 245 ILE A CA 1
ATOM 1937 C C . ILE A 1 245 ? -7.285 -4.784 1.613 1.00 92.56 245 ILE A C 1
ATOM 1939 O O . ILE A 1 245 ? -7.262 -5.991 1.371 1.00 92.56 245 ILE A O 1
ATOM 1943 N N . TRP A 1 246 ? -7.452 -3.856 0.685 1.00 90.69 246 TRP A N 1
ATOM 1944 C CA . TRP A 1 246 ? -7.556 -4.113 -0.747 1.00 90.69 246 TRP A CA 1
ATOM 1945 C C . TRP A 1 246 ? -6.382 -3.491 -1.484 1.00 90.69 246 TRP A C 1
ATOM 1947 O O . TRP A 1 246 ? -5.942 -2.412 -1.025 1.00 90.69 246 TRP A O 1
#

Foldseek 3Di:
DDPPPPDDDDDDPDDPPQVVPPPGDPPPVPPDPPPPPPDPVVVVVVVVVVVVVVVVVVVVVVCVVPPPPQDDDAQWDDDLAAIEGWDADPVNFKTKFAFAAFFQFQDWCVPAPCSVLVVVVCVVVVHDRTTNHPHDTHGQNDNSSSRRLQPPAWDDDPNHTYGYRYDYDLAQAAFDADPVRHTAPSHDSSNNGDMKMAGRDPPDDFAEDDDDDDPPPFDQPVCPPDGPDGRDDDDPCRNVVRNHMD

InterPro domains:
  IPR029058 Alpha/Beta hydrolase fold [G3DSA:3.40.50.1820] (42-231)
  IPR029058 Alpha/Beta hydrolase fold [SSF53474] (76-220)

Sequence (246 aa):
MVEDAAVVVRYRPLKPAEAFFLHGRPLVDPHRPRLYLSRRFDFLLLVGILLSFMALLAHVLLVILTLPATPKSSNYVTSQCANMEGLWNKEKNVLRFWAVPYAVPPVTKNEVSFPHVMYDISAKYNLTDGGYRWFKTMTVPDTEYCFLSYDDRCNFRFGQWTCVMRRPNKTTACVELNSEGNVVGGATENCLTLDIASPVFKGTLLPVIAVITGFRSIKNPTNPFGTNEAAYLPTDEAVLRFGAIW

Organism: Opisthorchis viverrini (NCBI:txid6198)

Radius of gyration: 37.85 Å; chains: 1; bounding box: 119×48×91 Å

Secondary structure (DSSP, 8-state):
-----------PPPPPGGGG-TT---------------SHHHHHHHHHHHHHHHHHHHHHHHHHHHSPPPPP--SEEE-SSEEEE-EE-TTSSEEEEEEEE-B----BTTT-S-HHHHHHHHHHHT--TTBSTTSPPPBS-SHHHHHHHSGGGEEEETTEEEEE--S--S--SBP-B-TTSPBPTT-BS---EEEEEEEPP-SSPPPB------TTT-S-TT-TTSS---S----HHHHHHHT-B-

pLDDT: mean 78.23, std 12.51, range [45.28, 96.81]